Protein AF-A0A6C0I7B0-F1 (afdb_monomer_lite)

Foldseek 3Di:
DVVVVVVVVVVVVVVVVVVVVVVVVVVVPPPQDFLDDPVLLVLQLVLLCLLVVLLVLLVVLVNNVLSCQSVQLSVLSNVCSVGPGPPDPSVVSNVVSNVVNCVVLLQQLAPWPLSVLLVVLQVQLVVLQVVLVVCSVVVVRNSSSVSNSSNSVSNSVSSSSSSVTDTDDSCPRPVNVVVVVVVVVVVD

Secondary structure (DSSP, 8-state):
-HHHHHHHHHHHHHHHHHHHHHHHHHHHT----BSS-HHHHHHHHHHHTHHHHHHHHHHHTT-HHHHHHHHHHHHHHHHHHTS-BTT-HHHHHHHHHHHHHHHHHHHHTTT-TTHHHHHHHHHHHHHHHHHHHHHHHTT-HHHHHHHHHHHHHHHHHHHHHHHHS----TTTSHHHHHHHHHHHTTT-

Sequence (188 aa):
MEQCFLEQELAELEKIKENKFINEESEEQKEEVCIYEPCQYNYLWYTSWLFLTSTFYSIYQAKYAFAIWPGGIFITSLNYWKKPRYNTWERTLDVGYVYSSIAYNFFRGVGCQNSYKFYLYFWIAFVCYLLSNYNHRQKRLYISALLHSMVHLFGNISTIYLYSGEIHDAWDNPITQRFFLICENLVD

pLDDT: mean 92.41, std 10.23, range [44.34, 98.69]

Organism: NCBI:txid1070528

Structure (mmCIF, N/CA/C/O backbone):
data_AF-A0A6C0I7B0-F1
#
_entry.id   AF-A0A6C0I7B0-F1
#
loop_
_atom_site.group_PDB
_atom_site.id
_atom_site.type_symbol
_atom_site.label_atom_id
_atom_site.label_alt_id
_atom_site.label_comp_id
_atom_site.label_asym_id
_atom_site.label_entity_id
_atom_site.label_seq_id
_atom_site.pdbx_PDB_ins_code
_atom_site.Cartn_x
_atom_site.Cartn_y
_atom_site.Cartn_z
_atom_site.occupancy
_atom_site.B_iso_or_equiv
_atom_site.auth_seq_id
_atom_site.auth_comp_id
_atom_site.auth_asym_id
_atom_site.auth_atom_id
_atom_site.pdbx_PDB_model_num
ATOM 1 N N . MET A 1 1 ? -64.186 25.495 32.141 1.00 74.25 1 MET A N 1
ATOM 2 C CA . MET A 1 1 ? -64.056 24.570 30.993 1.00 74.25 1 MET A CA 1
ATOM 3 C C . MET A 1 1 ? -62.852 24.960 30.143 1.00 74.25 1 MET A C 1
ATOM 5 O O . MET A 1 1 ? -61.990 24.126 29.941 1.00 74.25 1 MET A O 1
ATOM 9 N N . GLU A 1 2 ? -62.729 26.235 29.773 1.00 79.94 2 GLU A N 1
ATOM 10 C CA . GLU A 1 2 ? -61.612 26.791 28.985 1.00 79.94 2 GLU A CA 1
ATOM 11 C C . GLU A 1 2 ? -60.222 26.640 29.643 1.00 79.94 2 GLU A C 1
ATOM 13 O O . GLU A 1 2 ? -59.263 26.257 28.984 1.00 79.94 2 GLU A O 1
ATOM 18 N N . GLN A 1 3 ? -60.122 26.815 30.966 1.00 79.62 3 GLN A N 1
ATOM 19 C CA . GLN A 1 3 ? -58.855 26.657 31.701 1.00 79.62 3 GLN A CA 1
ATOM 20 C C . GLN A 1 3 ? -58.317 25.212 31.695 1.00 79.62 3 GLN A C 1
ATOM 22 O O . GLN A 1 3 ? -57.116 25.002 31.598 1.00 79.62 3 GLN A O 1
ATOM 27 N N . CYS A 1 4 ? -59.206 24.214 31.724 1.00 81.62 4 CYS A N 1
ATOM 28 C CA . CYS A 1 4 ? -58.826 22.798 31.674 1.00 81.62 4 CYS A CA 1
ATOM 29 C C . CYS A 1 4 ? -58.325 22.390 30.278 1.00 81.62 4 CYS A C 1
ATOM 31 O O . CYS A 1 4 ? -57.443 21.546 30.162 1.00 81.62 4 CYS A O 1
ATOM 33 N N . PHE A 1 5 ? -58.853 23.025 29.226 1.00 87.25 5 PHE A N 1
ATOM 34 C CA . PHE A 1 5 ? -58.417 22.802 27.849 1.00 87.25 5 PHE A CA 1
ATOM 35 C C . PHE A 1 5 ? -56.999 23.349 27.609 1.00 87.25 5 PHE A C 1
ATOM 37 O O . PHE A 1 5 ? -56.152 22.647 27.066 1.00 87.25 5 PHE A O 1
ATOM 44 N N . LEU A 1 6 ? -56.711 24.556 28.107 1.00 86.69 6 LEU A N 1
ATOM 45 C CA . LEU A 1 6 ? -55.378 25.170 28.033 1.00 86.69 6 LEU A CA 1
ATOM 46 C C . LEU A 1 6 ? -54.303 24.365 28.778 1.00 86.69 6 LEU A C 1
ATOM 48 O O . LEU A 1 6 ? -53.184 24.230 28.289 1.00 86.69 6 LEU A O 1
ATOM 52 N N . GLU A 1 7 ? -54.635 23.808 29.945 1.00 89.06 7 GLU A N 1
ATOM 53 C CA . GLU A 1 7 ? -53.708 22.956 30.702 1.00 89.06 7 GLU A CA 1
ATOM 54 C C . GLU A 1 7 ? -53.391 21.645 29.967 1.00 89.06 7 GLU A C 1
ATOM 56 O O . GLU A 1 7 ? -52.248 21.188 29.990 1.00 89.06 7 GLU A O 1
ATOM 61 N N . GLN A 1 8 ? -54.370 21.061 29.267 1.00 88.69 8 GLN A N 1
ATOM 62 C CA . GLN A 1 8 ? -54.152 19.862 28.452 1.00 88.69 8 GLN A CA 1
ATOM 63 C C . GLN A 1 8 ? -53.264 20.144 27.236 1.00 88.69 8 GLN A C 1
ATOM 65 O O . GLN A 1 8 ? -52.349 19.369 26.961 1.00 88.69 8 GLN A O 1
ATOM 70 N N . GLU A 1 9 ? -53.488 21.264 26.550 1.00 91.31 9 GLU A N 1
ATOM 71 C CA . GLU A 1 9 ? -52.709 21.650 25.369 1.00 91.31 9 GLU A CA 1
ATOM 72 C C . GLU A 1 9 ? -51.248 21.977 25.730 1.00 91.31 9 GLU A C 1
ATOM 74 O O . GLU A 1 9 ? -50.318 21.560 25.037 1.00 91.31 9 GLU A O 1
ATOM 79 N N . LEU A 1 10 ? -51.019 22.645 26.868 1.00 92.38 10 LEU A N 1
ATOM 80 C CA . LEU A 1 10 ? -49.671 22.900 27.387 1.00 92.38 10 LEU A CA 1
ATOM 81 C C . LEU A 1 10 ? -48.934 21.605 27.749 1.00 92.38 10 LEU A C 1
ATOM 83 O O . LEU A 1 10 ? -47.775 21.440 27.364 1.00 92.38 10 LEU A O 1
ATOM 87 N N . ALA A 1 11 ? -49.608 20.669 28.422 1.00 91.00 11 ALA A N 1
ATOM 88 C CA . ALA A 1 11 ? -49.018 19.381 28.780 1.00 91.00 11 ALA A CA 1
ATOM 89 C C . ALA A 1 11 ? -48.663 18.537 27.541 1.00 91.00 11 ALA A C 1
ATOM 91 O O . ALA A 1 11 ? -47.642 17.847 27.523 1.00 91.00 11 ALA A O 1
ATOM 92 N N . GLU A 1 12 ? -49.475 18.597 26.483 1.00 92.75 12 GLU A N 1
ATOM 93 C CA . GLU A 1 12 ? -49.194 17.904 25.225 1.00 92.75 12 GLU A CA 1
ATOM 94 C C . GLU A 1 12 ? -47.991 18.521 24.492 1.00 92.75 12 GLU A C 1
ATOM 96 O O . GLU A 1 12 ? -47.109 17.797 24.022 1.00 92.75 12 GLU A O 1
ATOM 101 N N . LEU A 1 13 ? -47.885 19.854 24.474 1.00 91.12 13 LEU A N 1
ATOM 102 C CA . LEU A 1 13 ? -46.750 20.568 23.884 1.00 91.12 13 LEU A CA 1
ATOM 103 C C . LEU A 1 13 ? -45.429 20.310 24.620 1.00 91.12 13 LEU A C 1
ATOM 105 O O . LEU A 1 13 ? -44.389 20.168 23.970 1.00 91.12 13 LEU A O 1
ATOM 109 N N . GLU A 1 14 ? -45.447 20.235 25.951 1.00 92.06 14 GLU A N 1
ATOM 110 C CA . GLU A 1 14 ? -44.267 19.867 26.743 1.00 92.06 14 GLU A CA 1
ATOM 111 C C . GLU A 1 14 ? -43.805 18.446 26.413 1.00 92.06 14 GLU A C 1
ATOM 113 O O . GLU A 1 14 ? -42.627 18.229 26.130 1.00 92.06 14 GLU A O 1
ATOM 118 N N . LYS A 1 15 ? -44.746 17.504 26.308 1.00 89.25 15 LYS A N 1
ATOM 119 C CA . LYS A 1 15 ? -44.459 16.108 25.965 1.00 89.25 15 LYS A CA 1
ATOM 120 C C . LYS A 1 15 ? -43.893 15.947 24.550 1.00 89.25 15 LYS A C 1
ATOM 122 O O . LYS A 1 15 ? -43.023 15.109 24.315 1.00 89.25 15 LYS A O 1
ATOM 127 N N . ILE A 1 16 ? -44.362 16.755 23.595 1.00 89.75 16 ILE A N 1
ATOM 128 C CA . ILE A 1 16 ? -43.822 16.789 22.226 1.00 89.75 16 ILE A CA 1
ATOM 129 C C . ILE A 1 16 ? -42.392 17.341 22.220 1.00 89.75 16 ILE A C 1
ATOM 131 O O . ILE A 1 16 ? -41.529 16.782 21.541 1.00 89.75 16 ILE A O 1
ATOM 135 N N . LYS A 1 17 ? -42.121 18.412 22.977 1.00 87.75 17 LYS A N 1
ATOM 136 C CA . LYS A 1 17 ? -40.770 18.983 23.095 1.00 87.75 17 LYS A CA 1
ATOM 137 C C . LYS A 1 17 ? -39.793 18.001 23.733 1.00 87.75 17 LYS A C 1
ATOM 139 O O . LYS A 1 17 ? -38.694 17.837 23.214 1.00 87.75 17 LYS A O 1
ATOM 144 N N . GLU A 1 18 ? -40.207 17.328 24.802 1.00 83.44 18 GLU A N 1
ATOM 145 C CA . GLU A 1 18 ? -39.386 16.346 25.512 1.00 83.44 18 GLU A CA 1
ATOM 146 C C . GLU A 1 18 ? -39.052 15.141 24.617 1.00 83.44 18 GLU A C 1
ATOM 148 O O . GLU A 1 18 ? -37.886 14.789 24.465 1.00 83.44 18 GLU A O 1
ATOM 153 N N . ASN A 1 19 ? -40.039 14.585 23.904 1.00 80.19 19 ASN A N 1
ATOM 154 C CA . ASN A 1 19 ? -39.800 13.501 22.943 1.00 80.19 19 ASN A CA 1
ATOM 155 C C . ASN A 1 19 ? -38.892 13.916 21.779 1.00 80.19 19 ASN A C 1
ATOM 157 O O . ASN A 1 19 ? -38.088 13.115 21.303 1.00 80.19 19 ASN A O 1
ATOM 161 N N . LYS A 1 20 ? -39.022 15.155 21.293 1.00 79.75 20 LYS A N 1
ATOM 162 C CA . LYS A 1 20 ? -38.160 15.667 20.226 1.00 79.75 20 LYS A CA 1
ATOM 163 C C . LYS A 1 20 ? -36.714 15.813 20.705 1.00 79.75 20 LYS A C 1
ATOM 165 O O . LYS A 1 20 ? -35.814 15.395 19.988 1.00 79.75 20 LYS A O 1
ATOM 170 N N . PHE A 1 21 ? -36.512 16.321 21.920 1.00 75.62 21 PHE A N 1
ATOM 171 C CA . PHE A 1 21 ? -35.192 16.442 22.538 1.00 75.62 21 PHE A CA 1
ATOM 172 C C . PHE A 1 21 ? -34.534 15.072 22.766 1.00 75.62 21 PHE A C 1
ATOM 174 O O . PHE A 1 21 ? -33.381 14.885 22.397 1.00 75.62 21 PHE A O 1
ATOM 181 N N . ILE A 1 22 ? -35.284 14.083 23.267 1.00 72.69 22 ILE A N 1
ATOM 182 C CA . ILE A 1 22 ? -34.794 12.703 23.445 1.00 72.69 22 ILE A CA 1
ATOM 183 C C . ILE A 1 22 ? -34.399 12.075 22.101 1.00 72.69 22 ILE A C 1
ATOM 185 O O . ILE A 1 22 ? -33.374 11.402 22.006 1.00 72.69 22 ILE A O 1
ATOM 189 N N . ASN A 1 23 ? -35.192 12.294 21.048 1.00 68.06 23 ASN A N 1
ATOM 190 C CA . ASN A 1 23 ? -34.865 11.782 19.719 1.00 68.06 23 ASN A CA 1
ATOM 191 C C . ASN A 1 23 ? -33.611 12.459 19.142 1.00 68.06 23 ASN A C 1
ATOM 193 O O . ASN A 1 23 ? -32.761 11.756 18.600 1.00 68.06 23 ASN A O 1
ATOM 197 N N . GLU A 1 24 ? -33.460 13.775 19.309 1.00 65.31 24 GLU A N 1
ATOM 198 C CA . GLU A 1 24 ? -32.268 14.521 18.878 1.00 65.31 24 GLU A CA 1
ATOM 199 C C . GLU A 1 24 ? -31.009 14.081 19.651 1.00 65.31 24 GLU A C 1
ATOM 201 O O . GLU A 1 24 ? -30.000 13.772 19.019 1.00 65.31 24 GLU A O 1
ATOM 206 N N . GLU A 1 25 ? -31.075 13.911 20.979 1.00 58.50 25 GLU A N 1
ATOM 207 C CA . GLU A 1 25 ? -29.965 13.345 21.766 1.00 58.50 25 GLU A CA 1
ATOM 208 C C . GLU A 1 25 ? -29.638 11.904 21.350 1.00 58.50 25 GLU A C 1
ATOM 210 O O . GLU A 1 25 ? -28.468 11.532 21.295 1.00 58.50 25 GLU A O 1
ATOM 215 N N . SER A 1 26 ? -30.640 11.086 21.008 1.00 55.50 26 SER A N 1
ATOM 216 C CA . SER A 1 26 ? -30.421 9.703 20.560 1.00 55.50 26 SER A CA 1
ATOM 217 C C . SER A 1 26 ? -29.807 9.603 19.156 1.00 55.50 26 SER A C 1
ATOM 219 O O . SER A 1 26 ? -29.089 8.646 18.856 1.00 55.50 26 SER A O 1
ATOM 221 N N . GLU A 1 27 ? -30.060 10.591 18.291 1.00 55.69 27 GLU A N 1
ATOM 222 C CA . GLU A 1 27 ? -29.421 10.698 16.978 1.00 55.69 27 GLU A CA 1
ATOM 223 C C . GLU A 1 27 ? -28.000 11.264 17.087 1.00 55.69 27 GLU A C 1
ATOM 225 O O . GLU A 1 27 ? -27.108 10.797 16.375 1.00 55.69 27 GLU A O 1
ATOM 230 N N . GLU A 1 28 ? -27.762 12.196 18.013 1.00 50.06 28 GLU A N 1
ATOM 231 C CA . GLU A 1 28 ? -26.442 12.771 18.294 1.00 50.06 28 GLU A CA 1
ATOM 232 C C . GLU A 1 28 ? -25.535 11.796 19.080 1.00 50.06 28 GLU A C 1
ATOM 234 O O . GLU A 1 28 ? -24.320 11.766 18.877 1.00 50.06 28 GLU A O 1
ATOM 239 N N . GLN A 1 29 ? -26.122 10.900 19.885 1.00 44.34 29 GLN A N 1
ATOM 240 C CA . GLN A 1 29 ? -25.464 9.768 20.554 1.00 44.34 29 GLN A CA 1
ATOM 241 C C . GLN A 1 29 ? -25.520 8.454 19.761 1.00 44.34 29 GLN A C 1
ATOM 243 O O . GLN A 1 29 ? -25.357 7.372 20.337 1.00 44.34 29 GLN A O 1
ATOM 248 N N . LYS A 1 30 ? -25.652 8.492 18.427 1.00 49.44 30 LYS A N 1
ATOM 249 C CA . LYS A 1 30 ? -25.147 7.380 17.606 1.00 49.44 30 LYS A CA 1
ATOM 250 C C . LYS A 1 30 ? -23.632 7.366 17.738 1.00 49.44 30 LYS A C 1
ATOM 252 O O . LYS A 1 30 ? -22.907 7.915 16.912 1.00 49.44 30 LYS A O 1
ATOM 257 N N . GLU A 1 31 ? -23.187 6.759 18.833 1.00 53.41 31 GLU A N 1
ATOM 258 C CA . GLU A 1 31 ? -21.805 6.508 19.182 1.00 53.41 31 GLU A CA 1
ATOM 259 C C . GLU A 1 31 ? -21.102 6.052 17.911 1.00 53.41 31 GLU A C 1
ATOM 261 O O . GLU A 1 31 ? -21.467 5.050 17.292 1.00 53.41 31 GLU A O 1
ATOM 266 N N . GLU A 1 32 ? -20.198 6.891 17.424 1.00 61.06 32 GLU A N 1
ATOM 267 C CA . GLU A 1 32 ? -19.606 6.719 16.115 1.00 61.06 32 GLU A CA 1
ATOM 268 C C . GLU A 1 32 ? -18.675 5.502 16.175 1.00 61.06 32 GLU A C 1
ATOM 270 O O . GLU A 1 32 ? -17.505 5.620 16.537 1.00 61.06 32 GLU A O 1
ATOM 275 N N . VAL A 1 33 ? -19.236 4.313 15.921 1.00 75.69 33 VAL A N 1
ATOM 276 C CA . VAL A 1 33 ? -18.612 3.028 16.252 1.00 75.69 33 VAL A CA 1
ATOM 277 C C . VAL A 1 33 ? -17.310 2.867 15.472 1.00 75.69 33 VAL A C 1
ATOM 279 O O . VAL A 1 33 ? -17.302 2.604 14.264 1.00 75.69 33 VAL A O 1
ATOM 282 N N . CYS A 1 34 ? -16.191 3.014 16.179 1.00 81.00 34 CYS A N 1
ATOM 283 C CA . CYS A 1 34 ? -14.872 2.713 15.647 1.00 81.00 34 CYS A CA 1
ATOM 284 C C . CYS A 1 34 ? -14.751 1.213 15.342 1.00 81.00 34 CYS A C 1
ATOM 286 O O . CYS A 1 34 ? -15.259 0.356 16.062 1.00 81.00 34 CYS A O 1
ATOM 288 N N . ILE A 1 35 ? -14.037 0.886 14.266 1.00 86.81 35 ILE A N 1
ATOM 289 C CA . ILE A 1 35 ? -13.833 -0.499 13.804 1.00 86.81 35 ILE A CA 1
ATOM 290 C C . ILE A 1 35 ? -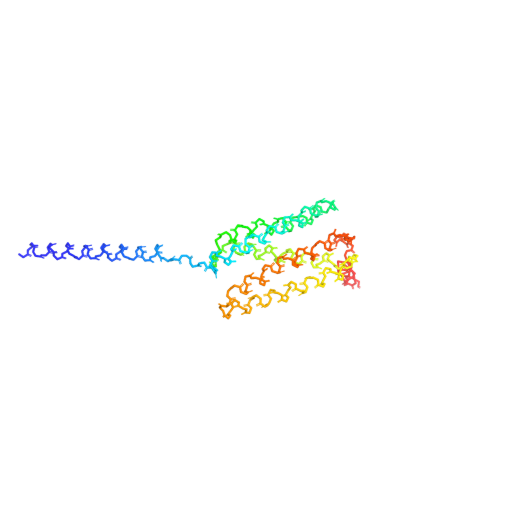12.971 -1.300 14.791 1.00 86.81 35 ILE A C 1
ATOM 292 O O . ILE A 1 35 ? -13.103 -2.519 14.903 1.00 86.81 35 ILE A O 1
ATOM 296 N N . TYR A 1 36 ? -12.078 -0.599 15.480 1.00 88.19 36 TYR A N 1
ATOM 297 C CA . TYR A 1 36 ? -11.093 -1.126 16.410 1.00 88.19 36 TYR A CA 1
ATOM 298 C C . TYR A 1 36 ? -11.104 -0.291 17.688 1.00 88.19 36 TYR A C 1
ATOM 300 O O . TYR A 1 36 ? -11.429 0.898 17.659 1.00 88.19 36 TYR A O 1
ATOM 308 N N . GLU A 1 37 ? -10.683 -0.896 18.793 1.00 89.56 37 GLU A N 1
ATOM 309 C CA . GLU A 1 37 ? -10.399 -0.164 20.026 1.00 89.56 37 GLU A CA 1
ATOM 310 C C . GLU A 1 37 ? -9.131 0.700 19.874 1.00 89.56 37 GLU A C 1
ATOM 312 O O . GLU A 1 37 ? -8.258 0.365 19.062 1.00 89.56 37 GLU A O 1
ATOM 317 N N . PRO A 1 38 ? -8.967 1.769 20.679 1.00 90.00 38 PRO A N 1
ATOM 318 C CA . PRO A 1 38 ? -7.808 2.664 20.610 1.00 90.00 38 PRO A CA 1
ATOM 319 C C . PRO A 1 38 ? -6.452 1.973 20.581 1.00 90.00 38 PRO A C 1
ATOM 321 O O . PRO A 1 38 ? -5.615 2.255 19.728 1.00 90.00 38 PRO A O 1
ATOM 324 N N . CYS A 1 39 ? -6.245 0.999 21.460 1.00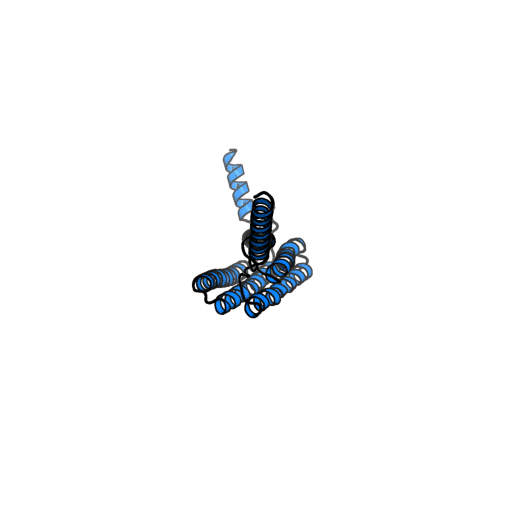 90.69 39 CYS A N 1
ATOM 325 C CA . CYS A 1 39 ? -5.011 0.224 21.507 1.00 90.69 39 CYS A CA 1
ATOM 326 C C . CYS A 1 39 ? -4.725 -0.531 20.193 1.00 90.69 39 CYS A C 1
ATOM 328 O O . CYS A 1 39 ? -3.569 -0.648 19.802 1.00 90.69 39 CYS A O 1
ATOM 330 N N . GLN A 1 40 ? -5.758 -1.010 19.496 1.00 92.00 40 GLN A N 1
ATOM 331 C CA . GLN A 1 40 ? -5.646 -1.832 18.292 1.00 92.00 40 GLN A CA 1
ATOM 332 C C . GLN A 1 40 ? -5.358 -0.976 17.059 1.00 92.00 40 GLN A C 1
ATOM 334 O O . GLN A 1 40 ? -4.423 -1.277 16.316 1.00 92.00 40 GLN A O 1
ATOM 339 N N . TYR A 1 41 ? -6.113 0.109 16.841 1.00 93.56 41 TYR A N 1
ATOM 340 C CA . TYR A 1 41 ? -5.851 0.971 15.686 1.00 93.56 41 TYR A CA 1
ATOM 341 C C . TYR A 1 41 ? -4.594 1.823 15.845 1.00 93.56 41 TYR A C 1
ATOM 343 O O . TYR A 1 41 ? -4.000 2.193 14.836 1.00 93.56 41 TYR A O 1
ATOM 351 N N . ASN A 1 42 ? -4.119 2.064 17.073 1.00 93.94 42 ASN A N 1
ATOM 352 C CA . ASN A 1 42 ? -2.823 2.704 17.288 1.00 93.94 42 ASN A CA 1
ATOM 353 C C . ASN A 1 42 ? -1.678 1.893 16.657 1.00 93.94 42 ASN A C 1
ATOM 355 O O . ASN A 1 42 ? -0.787 2.490 16.058 1.00 93.94 42 ASN A O 1
ATOM 359 N N . TYR A 1 43 ? -1.711 0.551 16.689 1.00 94.31 43 TYR A N 1
ATOM 360 C CA . TYR A 1 43 ? -0.721 -0.266 15.965 1.00 94.31 43 TYR A CA 1
ATOM 361 C C . TYR A 1 43 ? -0.742 0.012 14.459 1.00 94.31 43 TYR A C 1
ATOM 363 O O . TYR A 1 43 ? 0.310 0.163 13.836 1.00 94.31 43 TYR A O 1
ATOM 371 N N . LEU A 1 44 ? -1.931 0.119 13.870 1.00 96.06 44 LEU A N 1
ATOM 372 C CA . LEU A 1 44 ? -2.110 0.388 12.441 1.00 96.06 44 LEU A CA 1
ATOM 373 C C . LEU A 1 44 ? -1.625 1.791 12.084 1.00 96.06 44 LEU A C 1
ATOM 375 O O . LEU A 1 44 ? -0.886 1.970 11.116 1.00 96.06 44 LEU A O 1
ATOM 379 N N . TRP A 1 45 ? -1.950 2.767 12.927 1.00 97.50 45 TRP A N 1
ATOM 380 C CA . TRP A 1 45 ? -1.484 4.137 12.786 1.00 97.50 45 TRP A CA 1
ATOM 381 C C . TRP A 1 45 ? 0.048 4.230 12.862 1.00 97.50 45 TRP A C 1
ATOM 383 O O . TRP A 1 45 ? 0.674 4.768 11.952 1.00 97.50 45 TRP A O 1
ATOM 393 N N . TYR A 1 46 ? 0.686 3.627 13.874 1.00 97.50 46 TYR A N 1
ATOM 394 C CA . TYR A 1 46 ? 2.149 3.629 13.997 1.00 97.50 46 TYR A CA 1
ATOM 395 C C . TYR A 1 46 ? 2.830 2.879 12.853 1.00 97.50 46 TYR A C 1
ATOM 397 O O . TYR A 1 46 ? 3.798 3.370 12.279 1.00 97.50 46 TYR A O 1
ATOM 405 N N . THR A 1 47 ? 2.314 1.714 12.465 1.00 97.69 47 THR A N 1
ATOM 406 C CA . THR A 1 47 ? 2.897 0.949 11.352 1.00 97.69 47 THR A CA 1
ATOM 407 C C . THR A 1 47 ? 2.668 1.597 9.989 1.00 97.69 47 THR A C 1
ATOM 409 O O . THR A 1 47 ? 3.410 1.296 9.058 1.00 97.69 47 THR A O 1
ATOM 412 N N . SER A 1 48 ? 1.724 2.535 9.858 1.00 97.81 48 SER A N 1
ATOM 413 C CA . SER A 1 48 ? 1.571 3.341 8.637 1.00 97.81 48 SER A CA 1
ATOM 414 C C . SER A 1 48 ? 2.804 4.213 8.360 1.00 97.81 48 SER A C 1
ATOM 416 O O . SER A 1 48 ? 3.117 4.484 7.205 1.00 97.81 48 SER A O 1
ATOM 418 N N . TRP A 1 49 ? 3.591 4.572 9.381 1.00 98.25 49 TRP A N 1
ATOM 419 C CA . TRP A 1 49 ? 4.851 5.302 9.193 1.00 98.25 49 TRP A CA 1
ATOM 420 C C . TRP A 1 49 ? 5.909 4.521 8.407 1.00 98.25 49 TRP A C 1
ATOM 422 O O . TRP A 1 49 ? 6.808 5.130 7.829 1.00 98.25 49 TRP A O 1
ATOM 432 N N . LEU A 1 50 ? 5.791 3.191 8.305 1.00 98.12 50 LEU A N 1
ATOM 433 C CA . LEU A 1 50 ? 6.686 2.390 7.467 1.00 98.12 50 LEU A CA 1
ATOM 434 C C . LEU A 1 50 ? 6.618 2.816 5.994 1.00 98.12 50 LEU A C 1
ATOM 436 O O . LEU A 1 50 ? 7.642 2.799 5.318 1.00 98.12 50 LEU A O 1
ATOM 440 N N . PHE A 1 51 ? 5.470 3.291 5.506 1.00 98.19 51 PHE A N 1
ATOM 441 C CA . PHE A 1 51 ? 5.338 3.769 4.127 1.00 98.19 51 PHE A CA 1
ATOM 442 C C . PHE A 1 51 ? 6.201 5.000 3.830 1.00 98.19 51 PHE A C 1
ATOM 444 O O . PHE A 1 51 ? 6.700 5.161 2.713 1.00 98.19 51 PHE A O 1
ATOM 451 N N . LEU A 1 52 ? 6.488 5.824 4.839 1.00 98.06 52 LEU A N 1
ATOM 452 C CA . LEU A 1 52 ? 7.420 6.937 4.688 1.00 98.06 52 LEU A CA 1
ATOM 453 C C . LEU A 1 52 ? 8.840 6.440 4.361 1.00 98.06 52 LEU A C 1
ATOM 455 O O . LEU A 1 52 ? 9.534 7.048 3.547 1.00 98.06 52 LEU A O 1
ATOM 459 N N . THR A 1 53 ? 9.253 5.294 4.913 1.00 97.94 53 THR A N 1
ATOM 460 C CA . THR A 1 53 ? 10.571 4.704 4.619 1.00 97.94 53 THR A CA 1
ATOM 461 C C . THR A 1 53 ? 10.697 4.281 3.157 1.00 97.94 53 THR A C 1
ATOM 463 O O . THR A 1 53 ? 11.667 4.654 2.501 1.00 97.94 53 THR A O 1
ATOM 466 N N . SER A 1 54 ? 9.690 3.601 2.600 1.00 97.75 54 SER A N 1
ATOM 467 C CA . SER A 1 54 ? 9.673 3.228 1.177 1.00 97.75 54 SER A CA 1
ATOM 468 C C . SER A 1 54 ? 9.595 4.447 0.259 1.00 97.75 54 SER A C 1
ATOM 470 O O . SER A 1 54 ? 10.176 4.445 -0.827 1.00 97.75 54 SER A O 1
ATOM 472 N N . THR A 1 55 ? 8.922 5.510 0.711 1.00 98.56 55 THR A N 1
ATOM 473 C CA . THR A 1 55 ? 8.874 6.798 0.007 1.00 98.56 55 THR A CA 1
ATOM 474 C C . THR A 1 55 ? 10.272 7.388 -0.115 1.00 98.56 55 THR A C 1
ATOM 476 O O . THR A 1 55 ? 10.757 7.582 -1.230 1.00 98.56 55 THR A O 1
ATOM 479 N N . PHE A 1 56 ? 10.974 7.586 1.004 1.00 98.56 56 PHE A N 1
ATOM 480 C CA . PHE A 1 56 ? 12.343 8.100 0.974 1.00 98.56 56 PHE A CA 1
ATOM 481 C C . PHE A 1 56 ? 13.303 7.172 0.235 1.00 98.56 56 PHE A C 1
ATOM 483 O O . PHE A 1 56 ? 14.160 7.654 -0.500 1.00 98.56 56 PHE A O 1
ATOM 490 N N . TYR A 1 57 ? 13.125 5.857 0.351 1.00 98.44 57 TYR A N 1
ATOM 491 C CA . TYR A 1 57 ? 13.939 4.894 -0.381 1.00 98.44 57 TYR A CA 1
ATOM 492 C C . TYR A 1 57 ? 13.785 5.035 -1.903 1.00 98.44 57 TYR A C 1
ATOM 494 O O . TYR A 1 57 ? 14.777 5.039 -2.628 1.00 98.44 57 TYR A O 1
ATOM 502 N N . SER A 1 58 ? 12.559 5.211 -2.405 1.00 97.81 58 SER A N 1
ATOM 503 C CA . SER A 1 58 ? 12.331 5.431 -3.840 1.00 97.81 58 SER A CA 1
ATOM 504 C C . SER A 1 58 ? 12.950 6.740 -4.345 1.00 97.81 58 SER A C 1
ATOM 506 O O . SER A 1 58 ? 13.513 6.767 -5.438 1.00 97.81 58 SER A O 1
ATOM 508 N N . ILE A 1 59 ? 12.914 7.800 -3.530 1.00 98.25 59 ILE A N 1
ATOM 509 C CA . ILE A 1 59 ? 13.552 9.089 -3.827 1.00 98.25 59 ILE A CA 1
ATOM 510 C C . ILE A 1 59 ? 15.075 8.929 -3.852 1.00 98.25 59 ILE A C 1
ATOM 512 O O . ILE A 1 59 ? 15.718 9.402 -4.783 1.00 98.25 59 ILE A O 1
ATOM 516 N N . TYR A 1 60 ? 15.642 8.218 -2.873 1.00 98.25 60 TYR A N 1
ATOM 517 C CA . TYR A 1 60 ? 17.072 7.913 -2.809 1.00 98.25 60 TYR A CA 1
ATOM 518 C C . TYR A 1 60 ? 17.557 7.160 -4.056 1.00 98.25 60 TYR A C 1
ATOM 520 O O . TYR A 1 60 ? 18.613 7.476 -4.592 1.00 98.25 60 TYR A O 1
ATOM 528 N N . GLN A 1 61 ? 16.747 6.233 -4.574 1.00 97.75 61 GLN A N 1
ATOM 529 C CA . GLN A 1 61 ? 17.020 5.507 -5.820 1.00 97.75 61 GLN A CA 1
ATOM 530 C C . GLN A 1 61 ? 16.694 6.309 -7.097 1.00 97.75 61 GLN A C 1
ATOM 532 O O . GLN A 1 61 ? 16.645 5.729 -8.180 1.00 97.75 61 GLN A O 1
ATOM 537 N N . ALA A 1 62 ? 16.423 7.617 -6.988 1.00 97.12 62 ALA A N 1
ATOM 538 C CA . ALA A 1 62 ? 16.019 8.512 -8.079 1.00 97.12 62 ALA A CA 1
ATOM 539 C C . ALA A 1 62 ? 14.759 8.062 -8.856 1.00 97.12 62 ALA A C 1
ATOM 541 O O . ALA A 1 62 ? 14.533 8.454 -10.000 1.00 97.12 62 ALA A O 1
ATOM 542 N N . LYS A 1 63 ? 13.888 7.266 -8.224 1.00 96.06 63 LYS A N 1
ATOM 543 C CA . LYS A 1 63 ? 12.635 6.737 -8.788 1.00 96.06 63 LYS A CA 1
ATOM 544 C C . LYS A 1 63 ? 11.434 7.564 -8.338 1.00 96.06 63 LYS A C 1
ATOM 546 O O . LYS A 1 63 ? 10.486 7.045 -7.753 1.00 96.06 63 LYS A O 1
ATOM 551 N N . TYR A 1 64 ? 11.456 8.863 -8.626 1.00 96.19 64 TYR A N 1
ATOM 552 C CA . TYR A 1 64 ? 10.478 9.828 -8.103 1.00 96.19 64 TYR A CA 1
ATOM 553 C C . TYR A 1 64 ? 9.018 9.477 -8.426 1.00 96.19 64 TYR A C 1
ATOM 555 O O . TYR A 1 64 ? 8.152 9.597 -7.564 1.00 96.19 64 TYR A O 1
ATOM 563 N N . ALA A 1 65 ? 8.744 8.962 -9.629 1.00 94.38 65 ALA A N 1
ATOM 564 C CA . ALA A 1 65 ? 7.397 8.536 -10.018 1.00 94.38 65 ALA A CA 1
ATOM 565 C C . ALA A 1 65 ? 6.854 7.387 -9.148 1.00 94.38 65 ALA A C 1
ATOM 567 O O . ALA A 1 65 ? 5.645 7.243 -9.003 1.00 94.38 65 ALA A O 1
ATOM 568 N N . PHE A 1 66 ? 7.729 6.577 -8.547 1.00 95.81 66 PHE A N 1
ATOM 569 C CA . PHE A 1 66 ? 7.336 5.499 -7.642 1.00 95.81 66 PHE A CA 1
ATOM 570 C C . PHE A 1 66 ? 7.121 5.975 -6.205 1.00 95.81 66 PHE A C 1
ATOM 572 O O . PHE A 1 66 ? 6.438 5.281 -5.459 1.00 95.81 66 PHE A O 1
ATOM 579 N N . ALA A 1 67 ? 7.641 7.150 -5.831 1.00 97.56 67 ALA A N 1
ATOM 580 C CA . ALA A 1 67 ? 7.480 7.734 -4.499 1.00 97.56 67 ALA A CA 1
ATOM 581 C C . ALA A 1 67 ? 6.035 8.138 -4.199 1.00 97.56 67 ALA A C 1
ATOM 583 O O . ALA A 1 67 ? 5.619 8.107 -3.040 1.00 97.56 67 ALA A O 1
ATOM 584 N N . ILE A 1 68 ? 5.261 8.467 -5.240 1.00 97.81 68 ILE A N 1
ATOM 585 C CA . ILE A 1 68 ? 3.859 8.864 -5.095 1.00 97.81 68 ILE A CA 1
ATOM 586 C C . ILE A 1 68 ? 3.045 7.776 -4.394 1.00 97.81 68 ILE A C 1
ATOM 588 O O . ILE A 1 68 ? 2.232 8.088 -3.538 1.00 97.81 68 ILE A O 1
ATOM 592 N N . TRP A 1 69 ? 3.327 6.501 -4.672 1.00 97.94 69 TRP A N 1
ATOM 593 C CA . TRP A 1 69 ? 2.544 5.381 -4.163 1.00 97.94 69 TRP A CA 1
ATOM 594 C C . TRP A 1 69 ? 2.707 5.137 -2.656 1.00 97.94 69 TRP A C 1
ATOM 596 O O . TRP A 1 69 ? 1.719 5.239 -1.935 1.00 97.94 69 TRP A O 1
ATOM 606 N N . PRO A 1 70 ? 3.904 4.845 -2.115 1.00 98.12 70 PRO A N 1
ATOM 607 C CA . PRO A 1 70 ? 4.061 4.727 -0.672 1.00 98.12 70 PRO A CA 1
ATOM 608 C C . PRO A 1 70 ? 3.784 6.067 0.032 1.00 98.12 70 PRO A C 1
ATOM 610 O O . PRO A 1 70 ? 3.219 6.057 1.120 1.00 98.12 70 PRO A O 1
ATOM 613 N N . GLY A 1 71 ? 4.083 7.213 -0.593 1.00 98.38 71 GLY A N 1
ATOM 614 C CA . GLY A 1 71 ? 3.815 8.527 -0.003 1.00 98.38 71 GLY A CA 1
ATOM 615 C C . GLY A 1 71 ? 2.320 8.816 0.133 1.00 98.38 71 GLY A C 1
ATOM 616 O O . GLY A 1 71 ? 1.868 9.308 1.164 1.00 98.38 71 GLY A O 1
ATOM 617 N N . GLY A 1 72 ? 1.532 8.457 -0.877 1.00 98.38 72 GLY A N 1
ATOM 618 C CA . GLY A 1 72 ? 0.084 8.582 -0.835 1.00 98.38 72 GLY A CA 1
ATOM 619 C C . GLY A 1 72 ? -0.552 7.607 0.150 1.00 98.38 72 GLY A C 1
ATOM 620 O O . GLY A 1 72 ? -1.365 8.056 0.950 1.00 98.38 72 GLY A O 1
ATOM 621 N N . ILE A 1 73 ? -0.115 6.336 0.186 1.00 98.44 73 ILE A N 1
ATOM 622 C CA . ILE A 1 73 ? -0.574 5.374 1.208 1.00 98.44 73 ILE A CA 1
ATOM 623 C C . ILE A 1 73 ? -0.270 5.913 2.608 1.00 98.44 73 ILE A C 1
ATOM 625 O O . ILE A 1 73 ? -1.139 5.902 3.467 1.00 98.44 73 ILE A O 1
ATOM 629 N N . PHE A 1 74 ? 0.936 6.438 2.845 1.00 98.50 74 PHE A N 1
ATOM 630 C CA . PHE A 1 74 ? 1.293 7.042 4.129 1.00 98.50 74 PHE A CA 1
ATOM 631 C C . PHE A 1 74 ? 0.285 8.121 4.553 1.00 98.50 74 PHE A C 1
ATOM 633 O O . PHE A 1 74 ? -0.228 8.082 5.672 1.00 98.50 74 PHE A O 1
ATOM 640 N N . ILE A 1 75 ? -0.039 9.053 3.652 1.00 98.50 75 ILE A N 1
ATOM 641 C CA . ILE A 1 75 ? -0.974 10.149 3.931 1.00 98.50 75 ILE A CA 1
ATOM 642 C C . ILE A 1 75 ? -2.394 9.617 4.163 1.00 98.50 75 ILE A C 1
ATOM 644 O O . ILE A 1 75 ? -3.024 9.973 5.163 1.00 98.50 75 ILE A O 1
ATOM 648 N N . THR A 1 76 ? -2.908 8.764 3.271 1.00 98.25 76 THR A N 1
ATOM 649 C CA . THR A 1 76 ? -4.284 8.254 3.36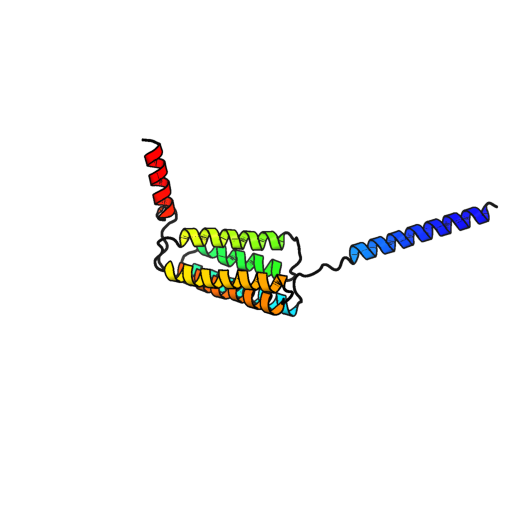8 1.00 98.25 76 THR A CA 1
ATOM 650 C C . THR A 1 76 ? -4.469 7.362 4.590 1.00 98.25 76 THR A C 1
ATOM 652 O O . THR A 1 76 ? -5.457 7.515 5.312 1.00 98.25 76 THR A O 1
ATOM 655 N N . SER A 1 77 ? -3.490 6.507 4.888 1.00 97.06 77 SER A N 1
ATOM 656 C CA . SER A 1 77 ? -3.541 5.577 6.014 1.00 97.06 77 SER A CA 1
ATOM 657 C C . SER A 1 77 ? -3.420 6.311 7.346 1.00 97.06 77 SER A C 1
ATOM 659 O O . SER A 1 77 ? -4.181 6.013 8.265 1.00 97.06 77 SER A O 1
ATOM 661 N N . LEU A 1 78 ? -2.545 7.319 7.474 1.00 97.44 78 LEU A N 1
ATOM 662 C CA . LEU A 1 78 ? -2.496 8.138 8.693 1.00 97.44 78 LEU A CA 1
ATOM 663 C C . LEU A 1 78 ? -3.805 8.888 8.942 1.00 97.44 78 LEU A C 1
ATOM 665 O O . LEU A 1 78 ? -4.240 8.990 10.092 1.00 97.44 78 LEU A O 1
ATOM 669 N N . ASN A 1 79 ? -4.420 9.411 7.878 1.00 97.19 79 ASN A N 1
ATOM 670 C CA . ASN A 1 79 ? -5.689 10.120 7.981 1.00 97.19 79 ASN A CA 1
ATOM 671 C C . ASN A 1 79 ? -6.810 9.184 8.457 1.00 97.19 79 ASN A C 1
ATOM 673 O O . ASN A 1 79 ? -7.539 9.512 9.391 1.00 97.19 79 ASN A O 1
ATOM 677 N N . TYR A 1 80 ? -6.909 7.991 7.868 1.00 96.31 80 TYR A N 1
ATOM 678 C CA . TYR A 1 80 ? -7.946 7.022 8.210 1.00 96.31 80 TYR A CA 1
ATOM 679 C C . TYR A 1 80 ? -7.732 6.362 9.586 1.00 96.31 80 TYR A C 1
ATOM 681 O O . TYR A 1 80 ? -8.646 6.339 10.415 1.00 96.31 80 TYR A O 1
ATOM 689 N N . TRP A 1 81 ? -6.525 5.868 9.886 1.00 96.19 81 TRP A N 1
ATOM 690 C CA . TRP A 1 81 ? -6.254 5.117 11.121 1.00 96.19 81 TRP A CA 1
ATOM 691 C C . TRP A 1 81 ? -6.227 5.973 12.391 1.00 96.19 81 TRP A C 1
ATOM 693 O O . TRP A 1 81 ? -6.208 5.419 13.486 1.00 96.19 81 TRP A O 1
ATOM 703 N N . LYS A 1 82 ? -6.270 7.308 12.279 1.00 94.00 82 LYS A N 1
ATOM 704 C CA . LYS A 1 82 ? -6.409 8.207 13.437 1.00 94.00 82 LYS A CA 1
ATOM 705 C C . LYS A 1 82 ? -7.743 7.996 14.169 1.00 94.00 82 LYS A C 1
ATOM 707 O O . LYS A 1 82 ? -7.793 8.105 15.392 1.00 94.00 82 LYS A O 1
ATOM 712 N N . LYS A 1 83 ? -8.818 7.722 13.421 1.00 92.88 83 LYS A N 1
ATOM 713 C CA . LYS A 1 83 ? -10.155 7.404 13.946 1.00 92.88 83 LYS A CA 1
ATOM 714 C C . LYS A 1 83 ? -10.879 6.499 12.935 1.00 92.88 83 LYS A C 1
ATOM 716 O O . LYS A 1 83 ? -11.641 7.001 12.106 1.00 92.88 83 LYS A O 1
ATOM 721 N N . PRO A 1 84 ? -10.625 5.178 12.950 1.00 92.38 84 PRO A N 1
ATOM 722 C CA . PRO A 1 84 ? -11.122 4.282 11.914 1.00 92.38 84 PRO A CA 1
ATOM 723 C C . PRO A 1 84 ? -12.611 4.001 12.102 1.00 92.38 84 PRO A C 1
ATOM 725 O O . PRO A 1 84 ? -13.015 3.259 12.999 1.00 92.38 84 PRO A O 1
ATOM 728 N N . ARG A 1 85 ? -13.426 4.577 11.223 1.00 91.94 85 ARG A N 1
ATOM 729 C CA . ARG A 1 85 ? -14.889 4.482 11.241 1.00 91.94 85 ARG A CA 1
ATOM 730 C C . ARG A 1 85 ? -15.403 3.669 10.057 1.00 91.94 85 ARG A C 1
ATOM 732 O O . ARG A 1 85 ? -14.787 3.639 8.988 1.00 91.94 85 ARG A O 1
ATOM 739 N N . TYR A 1 86 ? -16.546 3.010 10.235 1.00 86.62 86 TYR A N 1
ATOM 740 C CA . TYR A 1 86 ? -17.216 2.322 9.132 1.00 86.62 86 TYR A CA 1
ATOM 741 C C . TYR A 1 86 ? -17.777 3.322 8.112 1.00 86.62 86 TYR A C 1
ATOM 743 O O . TYR A 1 86 ? -18.229 4.403 8.470 1.00 86.62 86 TYR A O 1
ATOM 751 N N . ASN A 1 87 ? -17.788 2.918 6.837 1.00 87.12 87 ASN A N 1
ATOM 752 C CA . ASN A 1 87 ? -18.461 3.617 5.732 1.00 87.12 87 ASN A CA 1
ATOM 753 C C . ASN A 1 87 ? -18.101 5.103 5.553 1.00 87.12 87 ASN A C 1
ATOM 755 O O . ASN A 1 87 ? -18.937 5.885 5.109 1.00 87.12 87 ASN A O 1
ATOM 759 N N . THR A 1 88 ? -16.861 5.492 5.852 1.00 92.44 88 THR A N 1
ATOM 760 C CA . THR A 1 88 ? -16.402 6.865 5.623 1.00 92.44 88 THR A CA 1
ATOM 761 C C . THR A 1 88 ? -15.602 7.008 4.331 1.00 92.44 88 THR A C 1
ATOM 763 O O . THR A 1 88 ? -15.040 6.041 3.807 1.00 92.44 88 THR A O 1
ATOM 766 N N . TRP A 1 89 ? -15.549 8.228 3.797 1.00 95.19 89 TRP A N 1
ATOM 767 C CA . TRP A 1 89 ? -14.818 8.514 2.564 1.00 95.19 89 TRP A CA 1
ATOM 768 C C . TRP A 1 89 ? -13.303 8.333 2.741 1.00 95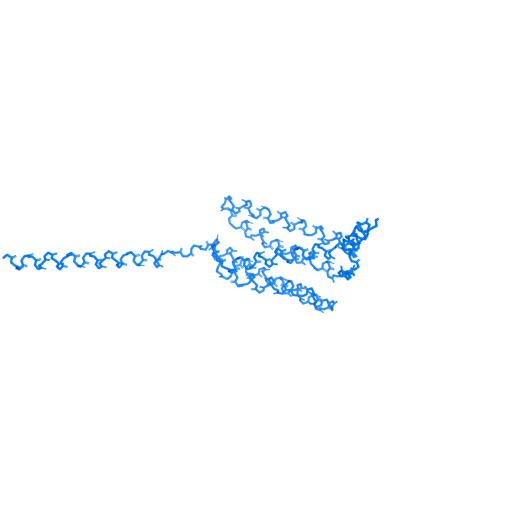.19 89 TRP A C 1
ATOM 770 O O . TRP A 1 89 ? -12.642 7.907 1.798 1.00 95.19 89 TRP A O 1
ATOM 780 N N . GLU A 1 90 ? -12.757 8.570 3.942 1.00 95.38 90 GLU A N 1
ATOM 781 C CA . GLU A 1 90 ? -11.334 8.377 4.252 1.00 95.38 90 GLU A CA 1
ATOM 782 C C . GLU A 1 90 ? -10.933 6.911 4.076 1.00 95.38 90 GLU A C 1
ATOM 784 O O . GLU A 1 90 ? -9.893 6.620 3.490 1.00 95.38 90 GLU A O 1
ATOM 789 N N . ARG A 1 91 ? -11.795 5.983 4.518 1.00 94.75 91 ARG A N 1
ATOM 790 C CA . ARG A 1 91 ? -11.601 4.543 4.321 1.00 94.75 91 ARG A CA 1
ATOM 791 C C . ARG A 1 91 ? -11.596 4.183 2.842 1.00 94.75 91 ARG A C 1
ATOM 793 O O . ARG A 1 91 ? -10.741 3.425 2.393 1.00 94.75 91 ARG A O 1
ATOM 800 N N . THR A 1 92 ? -12.581 4.685 2.099 1.00 96.38 92 THR A N 1
ATOM 801 C CA . THR A 1 92 ? -12.707 4.417 0.662 1.00 96.38 92 THR A CA 1
ATOM 802 C C . THR A 1 92 ? -11.493 4.942 -0.095 1.00 96.38 92 THR A C 1
ATOM 804 O O . THR A 1 92 ? -10.967 4.242 -0.959 1.00 96.38 92 THR A O 1
ATOM 807 N N . LEU A 1 93 ? -11.016 6.137 0.264 1.00 97.56 93 LEU A N 1
ATOM 808 C CA . LEU A 1 93 ? -9.825 6.734 -0.319 1.00 97.56 93 LEU A CA 1
ATOM 809 C C . LEU A 1 93 ? -8.573 5.905 -0.014 1.00 97.56 93 LEU A C 1
ATOM 811 O O . LEU A 1 93 ? -7.842 5.576 -0.941 1.00 97.56 93 LEU A O 1
ATOM 815 N N . ASP A 1 94 ? -8.349 5.529 1.247 1.00 97.75 94 ASP A N 1
ATOM 816 C CA . ASP A 1 94 ? -7.188 4.732 1.657 1.00 97.75 94 ASP A CA 1
ATOM 817 C C . ASP A 1 94 ? -7.140 3.370 0.952 1.00 97.75 94 ASP A C 1
ATOM 819 O O . ASP A 1 94 ? -6.156 3.028 0.296 1.00 97.75 94 ASP A O 1
ATOM 823 N N . VAL A 1 95 ? -8.250 2.629 0.979 1.00 96.69 95 VAL A N 1
ATOM 824 C CA . VAL A 1 95 ? -8.359 1.329 0.301 1.00 96.69 95 VAL A CA 1
ATOM 825 C C . VAL A 1 95 ? -8.192 1.473 -1.215 1.00 96.69 95 VAL A C 1
ATOM 827 O O . VAL A 1 95 ? -7.477 0.684 -1.834 1.00 96.69 95 VAL A O 1
ATOM 830 N N . GLY A 1 96 ? -8.817 2.485 -1.824 1.00 98.00 96 GLY A N 1
ATOM 831 C CA . GLY A 1 96 ? -8.685 2.761 -3.255 1.00 98.00 96 GLY A CA 1
ATOM 832 C C . GLY A 1 96 ? -7.246 3.090 -3.657 1.00 98.00 96 GLY A C 1
ATOM 833 O O . GLY A 1 96 ? -6.762 2.618 -4.691 1.00 98.00 96 GLY A O 1
ATOM 834 N N . TYR A 1 97 ? -6.532 3.835 -2.813 1.00 98.19 97 TYR A N 1
ATOM 835 C CA . TYR A 1 97 ? -5.133 4.178 -3.032 1.00 98.19 97 TYR A CA 1
ATOM 836 C C . TYR A 1 97 ? -4.220 2.951 -2.915 1.00 98.19 97 TYR A C 1
ATOM 838 O O . TYR A 1 97 ? -3.375 2.723 -3.785 1.00 98.19 97 TYR A O 1
ATOM 846 N N . VAL A 1 98 ? -4.437 2.104 -1.901 1.00 98.12 98 VAL A N 1
ATOM 847 C CA . VAL A 1 98 ? -3.721 0.829 -1.739 1.00 98.12 98 VAL A CA 1
ATOM 848 C C . VAL A 1 98 ? -3.935 -0.077 -2.953 1.00 98.12 98 VAL A C 1
ATOM 850 O O . VAL A 1 98 ? -2.958 -0.587 -3.499 1.00 98.12 98 VAL A O 1
ATOM 853 N N . TYR A 1 99 ? -5.169 -0.244 -3.439 1.00 98.00 99 TYR A N 1
ATOM 854 C CA . TYR A 1 99 ? -5.425 -1.066 -4.628 1.00 98.00 99 TYR A CA 1
ATOM 855 C C . TYR A 1 99 ? -4.780 -0.506 -5.895 1.00 98.00 99 TYR A C 1
ATOM 857 O O . TYR A 1 99 ? -4.195 -1.270 -6.663 1.00 98.00 99 TYR A O 1
ATOM 865 N N . SER A 1 100 ? -4.825 0.812 -6.090 1.00 98.25 100 SER A N 1
ATOM 866 C CA . SER A 1 100 ? -4.174 1.469 -7.230 1.00 98.25 100 SER A CA 1
ATOM 867 C C . SER A 1 100 ? -2.655 1.273 -7.192 1.00 98.25 100 SER A C 1
ATOM 869 O O . SER A 1 100 ? -2.047 0.894 -8.193 1.00 98.25 100 SER A O 1
ATOM 871 N N . SER A 1 101 ? -2.053 1.440 -6.011 1.00 98.19 101 SER A N 1
ATOM 872 C CA . SER A 1 101 ? -0.630 1.191 -5.774 1.00 98.19 101 SER A CA 1
ATOM 873 C C . SER A 1 101 ? -0.248 -0.266 -6.035 1.00 98.19 101 SER A C 1
ATOM 875 O O . SER A 1 101 ? 0.747 -0.523 -6.714 1.00 98.19 101 SER A O 1
ATOM 877 N N . ILE A 1 102 ? -1.038 -1.227 -5.544 1.00 98.12 102 ILE A N 1
ATOM 878 C CA . ILE A 1 102 ? -0.806 -2.655 -5.788 1.00 98.12 102 ILE A CA 1
ATOM 879 C C . ILE A 1 102 ? -0.861 -2.943 -7.286 1.00 98.12 102 ILE A C 1
ATOM 881 O O . ILE A 1 102 ? 0.087 -3.517 -7.809 1.00 98.12 102 ILE A O 1
ATOM 885 N N . ALA A 1 103 ? -1.917 -2.519 -7.984 1.00 97.62 103 ALA A N 1
ATOM 886 C CA . ALA A 1 103 ? -2.069 -2.762 -9.417 1.00 97.62 103 ALA A CA 1
ATOM 887 C C . ALA A 1 103 ? -0.890 -2.188 -10.216 1.00 97.62 103 ALA A C 1
ATOM 889 O O . ALA A 1 103 ? -0.291 -2.888 -11.035 1.00 97.62 103 ALA A O 1
ATOM 890 N N . TYR A 1 104 ? -0.502 -0.945 -9.921 1.00 97.44 104 TYR A N 1
ATOM 891 C CA . TYR A 1 104 ? 0.622 -0.293 -10.581 1.00 97.44 104 TYR A CA 1
ATOM 892 C C . TYR A 1 104 ? 1.952 -1.012 -10.316 1.00 97.44 104 TYR A C 1
ATOM 894 O O . TYR A 1 104 ? 2.684 -1.322 -11.255 1.00 97.44 104 TYR A O 1
ATOM 902 N N . ASN A 1 105 ? 2.270 -1.318 -9.055 1.00 97.31 105 ASN A N 1
ATOM 903 C CA . ASN A 1 105 ? 3.517 -2.002 -8.705 1.00 97.31 105 ASN A CA 1
ATOM 904 C C . ASN A 1 105 ? 3.551 -3.444 -9.219 1.00 97.31 105 ASN A C 1
ATOM 906 O O . ASN A 1 105 ? 4.611 -3.923 -9.609 1.00 97.31 105 ASN A O 1
ATOM 910 N N . PHE A 1 106 ? 2.406 -4.127 -9.281 1.00 96.88 106 PHE A N 1
ATOM 911 C CA . PHE A 1 106 ? 2.313 -5.473 -9.839 1.00 96.88 106 PHE A CA 1
ATOM 912 C C . PHE A 1 106 ? 2.600 -5.475 -11.342 1.00 96.88 106 PHE A C 1
ATOM 914 O O . PHE A 1 106 ? 3.374 -6.312 -11.805 1.00 96.88 106 PHE A O 1
ATOM 921 N N . PHE A 1 107 ? 2.042 -4.508 -12.080 1.00 96.88 107 PHE A N 1
ATOM 922 C CA . PHE A 1 107 ? 2.338 -4.281 -13.496 1.00 96.88 107 PHE A CA 1
ATOM 923 C C . PHE A 1 107 ? 3.818 -3.930 -13.713 1.00 96.88 107 PHE A C 1
ATOM 925 O O . PHE A 1 107 ? 4.506 -4.589 -14.494 1.00 96.88 107 PHE A O 1
ATOM 932 N N . ARG A 1 108 ? 4.347 -2.946 -12.971 1.00 96.38 108 ARG A N 1
ATOM 933 C CA . ARG A 1 108 ? 5.757 -2.525 -13.075 1.00 96.38 108 ARG A CA 1
ATOM 934 C C . ARG A 1 108 ? 6.750 -3.577 -12.570 1.00 96.38 108 ARG A C 1
ATOM 936 O O . ARG A 1 108 ? 7.919 -3.515 -12.934 1.00 96.38 108 ARG A O 1
ATOM 943 N N . GLY A 1 109 ? 6.306 -4.538 -11.763 1.00 96.69 109 GLY A N 1
ATOM 944 C CA . GLY A 1 109 ? 7.116 -5.657 -11.285 1.00 96.69 109 GLY A CA 1
ATOM 945 C C . GLY A 1 109 ? 7.410 -6.721 -12.344 1.00 96.69 109 GLY A C 1
ATOM 946 O O . GLY A 1 109 ? 8.321 -7.525 -12.155 1.00 96.69 109 GLY A O 1
ATOM 947 N N . VAL A 1 110 ? 6.690 -6.736 -13.469 1.00 96.38 110 VAL A N 1
ATOM 948 C CA . VAL A 1 110 ? 6.896 -7.751 -14.510 1.00 96.38 110 VAL A CA 1
ATOM 949 C C . VAL A 1 110 ? 8.194 -7.491 -15.266 1.00 96.38 110 VAL A C 1
ATOM 951 O O . VAL A 1 110 ? 8.401 -6.417 -15.825 1.00 96.38 110 VAL A O 1
ATOM 954 N N . GLY A 1 111 ? 9.072 -8.495 -15.286 1.00 91.75 111 GLY A N 1
ATOM 955 C CA . GLY A 1 111 ? 10.369 -8.429 -15.964 1.00 91.75 111 GLY A CA 1
ATOM 956 C C . GLY A 1 111 ? 11.454 -7.664 -15.202 1.00 91.75 111 GLY A C 1
ATOM 957 O O . GLY A 1 111 ? 12.601 -7.692 -15.624 1.00 91.75 111 GLY A O 1
ATOM 958 N N . CYS A 1 112 ? 11.147 -7.030 -14.064 1.00 95.25 112 CYS A N 1
ATOM 959 C CA . CYS A 1 112 ? 12.161 -6.290 -13.314 1.00 95.25 112 CYS A CA 1
ATOM 960 C C . CYS A 1 112 ? 13.195 -7.226 -12.661 1.00 95.25 112 CYS A C 1
ATOM 962 O O . CYS A 1 112 ? 12.907 -8.384 -12.327 1.00 95.25 112 CYS A O 1
ATOM 964 N N . GLN A 1 113 ? 14.398 -6.699 -12.417 1.00 96.69 113 GLN A N 1
ATOM 965 C CA . GLN A 1 113 ? 15.550 -7.469 -11.926 1.00 96.69 113 GLN A CA 1
ATOM 966 C C . GLN A 1 113 ? 15.266 -8.226 -10.614 1.00 96.69 113 GLN A C 1
ATOM 968 O O . GLN A 1 113 ? 15.719 -9.352 -10.423 1.00 96.69 113 GLN A O 1
ATOM 973 N N . ASN A 1 114 ? 14.495 -7.619 -9.706 1.00 97.19 114 ASN A N 1
ATOM 974 C CA . ASN A 1 114 ? 14.147 -8.188 -8.398 1.00 97.19 114 ASN A CA 1
ATOM 975 C C . ASN A 1 114 ? 12.687 -8.675 -8.320 1.00 97.19 114 ASN A C 1
ATOM 977 O O . ASN A 1 114 ? 12.148 -8.829 -7.221 1.00 97.19 114 ASN A O 1
ATOM 981 N N . SER A 1 115 ? 12.057 -8.948 -9.466 1.00 96.62 115 SER A N 1
ATOM 982 C CA . SER A 1 115 ? 10.648 -9.359 -9.575 1.00 96.62 115 SER A CA 1
ATOM 983 C C . SER A 1 115 ? 10.296 -10.532 -8.661 1.00 96.62 115 SER A C 1
ATOM 985 O O . SER A 1 115 ? 9.319 -10.463 -7.919 1.00 96.62 115 SER A O 1
ATOM 987 N N . TYR A 1 116 ? 11.133 -11.574 -8.621 1.00 97.81 116 TYR A N 1
ATOM 988 C CA . TYR A 1 116 ? 10.917 -12.733 -7.751 1.00 97.81 116 TYR A CA 1
ATOM 989 C C . TYR A 1 116 ? 10.788 -12.350 -6.267 1.00 97.81 116 TYR A C 1
ATOM 991 O O . TYR A 1 116 ? 9.854 -12.782 -5.593 1.00 97.81 116 TYR A O 1
ATOM 999 N N . LYS A 1 117 ? 11.695 -11.505 -5.753 1.00 98.38 117 LYS A N 1
ATOM 1000 C CA . LYS A 1 117 ? 11.673 -11.069 -4.346 1.00 98.38 117 LYS A CA 1
ATOM 1001 C C . LYS A 1 117 ? 10.459 -10.188 -4.068 1.00 98.38 117 LYS A C 1
ATOM 1003 O O . LYS A 1 117 ? 9.805 -10.378 -3.048 1.00 98.38 117 LYS A O 1
ATOM 1008 N N . PHE A 1 118 ? 10.138 -9.275 -4.987 1.00 98.25 118 PHE A N 1
ATOM 1009 C CA . PHE A 1 118 ? 8.920 -8.469 -4.917 1.00 98.25 118 PHE A CA 1
ATOM 1010 C C . PHE A 1 118 ? 7.679 -9.364 -4.775 1.00 98.25 118 PHE A C 1
ATOM 1012 O O . PHE A 1 118 ? 6.968 -9.274 -3.777 1.00 98.25 118 PHE A O 1
ATOM 1019 N N . TYR A 1 119 ? 7.460 -10.306 -5.698 1.00 98.44 119 TYR A N 1
ATOM 1020 C CA . TYR A 1 119 ? 6.280 -11.172 -5.641 1.00 98.44 119 TYR A CA 1
ATOM 1021 C C . TYR A 1 119 ? 6.262 -12.071 -4.401 1.00 98.44 119 TYR A C 1
ATOM 1023 O O . TYR A 1 119 ? 5.197 -12.263 -3.822 1.00 98.44 119 TYR A O 1
ATOM 1031 N N . LEU A 1 120 ? 7.411 -12.580 -3.946 1.00 98.50 120 LEU A N 1
ATOM 1032 C CA . LEU A 1 120 ? 7.492 -13.383 -2.724 1.00 98.50 120 LEU A CA 1
ATOM 1033 C C . LEU A 1 120 ? 6.983 -12.611 -1.496 1.00 98.50 120 LEU A C 1
ATOM 1035 O O . LEU A 1 120 ? 6.090 -13.087 -0.796 1.00 98.50 120 LEU A O 1
ATOM 1039 N N . TYR A 1 121 ? 7.518 -11.413 -1.238 1.00 98.62 121 TYR A N 1
ATOM 1040 C CA . TYR A 1 121 ? 7.102 -10.611 -0.082 1.00 98.62 121 TYR A CA 1
ATOM 1041 C C . TYR A 1 121 ? 5.686 -10.054 -0.236 1.00 98.62 121 TYR A C 1
ATOM 1043 O O . TYR A 1 121 ? 4.952 -9.981 0.751 1.00 98.62 121 TYR A O 1
ATOM 1051 N N . PHE A 1 122 ? 5.265 -9.739 -1.463 1.00 98.50 122 PHE A N 1
ATOM 1052 C CA . PHE A 1 122 ? 3.876 -9.403 -1.754 1.00 98.50 122 PHE A CA 1
ATOM 1053 C C . PHE A 1 122 ? 2.925 -10.551 -1.388 1.00 98.50 122 PHE A C 1
ATOM 1055 O O . PHE A 1 122 ? 1.920 -10.319 -0.721 1.00 98.50 122 PHE A O 1
ATOM 1062 N N . TRP A 1 123 ? 3.245 -11.795 -1.759 1.00 98.50 123 TRP A N 1
ATOM 1063 C CA . TRP A 1 123 ? 2.424 -12.959 -1.415 1.00 98.50 123 TRP A CA 1
ATOM 1064 C C . TRP A 1 123 ? 2.342 -13.190 0.093 1.00 98.50 123 TRP A C 1
ATOM 1066 O O . TRP A 1 123 ? 1.261 -13.485 0.602 1.00 98.50 123 TRP A O 1
ATOM 1076 N N . ILE A 1 124 ? 3.443 -12.994 0.824 1.00 98.69 124 ILE A N 1
ATOM 1077 C CA . ILE A 1 124 ? 3.430 -13.044 2.293 1.00 98.69 124 ILE A CA 1
ATOM 1078 C C . ILE A 1 124 ? 2.480 -11.970 2.850 1.00 98.69 124 ILE A C 1
ATOM 1080 O O . ILE A 1 124 ? 1.609 -12.288 3.662 1.00 98.69 124 ILE A O 1
ATOM 1084 N N . ALA A 1 125 ? 2.579 -10.724 2.372 1.00 98.50 125 ALA A N 1
ATOM 1085 C CA . ALA A 1 125 ? 1.676 -9.642 2.771 1.00 98.50 125 ALA A CA 1
ATOM 1086 C C . ALA A 1 125 ? 0.206 -9.967 2.447 1.00 98.50 125 ALA A C 1
ATOM 1088 O O . ALA A 1 125 ? -0.680 -9.732 3.268 1.00 98.50 125 ALA A O 1
ATOM 1089 N N . PHE A 1 126 ? -0.063 -10.561 1.283 1.00 98.38 126 PHE A N 1
ATOM 1090 C CA . PHE A 1 126 ? -1.404 -10.972 0.878 1.00 98.38 126 PHE A CA 1
ATOM 1091 C C . PHE A 1 126 ? -1.982 -12.053 1.802 1.00 98.38 126 PHE A C 1
ATOM 1093 O O . PHE A 1 126 ? -3.124 -11.938 2.248 1.00 98.38 126 PHE A O 1
ATOM 1100 N N . VAL A 1 127 ? -1.190 -13.064 2.172 1.00 98.62 127 VAL A N 1
ATOM 1101 C CA . VAL A 1 127 ? -1.606 -14.077 3.155 1.00 98.62 127 VAL A CA 1
ATOM 1102 C C . VAL A 1 127 ? -1.890 -13.432 4.515 1.00 98.62 127 VAL A C 1
ATOM 1104 O O . VAL A 1 127 ? -2.924 -13.724 5.120 1.00 98.62 127 VAL A O 1
ATOM 1107 N N . CYS A 1 128 ? -1.046 -12.502 4.977 1.00 98.56 128 CYS A N 1
ATOM 1108 C CA . CYS A 1 128 ? -1.307 -11.731 6.196 1.00 98.56 128 CYS A CA 1
ATOM 1109 C C . CYS A 1 128 ? -2.631 -10.958 6.117 1.00 98.56 128 CYS A C 1
ATOM 1111 O O . CYS A 1 128 ? -3.385 -10.947 7.090 1.00 98.56 128 CYS A O 1
ATOM 1113 N N . TYR A 1 129 ? -2.958 -10.369 4.964 1.00 98.31 129 TYR A N 1
ATOM 1114 C CA . TYR A 1 129 ? -4.219 -9.658 4.750 1.00 98.31 129 TYR A CA 1
ATOM 1115 C C . TYR A 1 129 ? -5.434 -10.595 4.832 1.00 98.31 129 TYR A C 1
ATOM 1117 O O . TYR A 1 129 ? -6.412 -10.288 5.519 1.00 98.31 129 TYR A O 1
ATOM 1125 N N . LEU A 1 130 ? -5.368 -11.770 4.197 1.00 98.38 130 LEU A N 1
ATOM 1126 C CA . LEU A 1 130 ? -6.432 -12.776 4.282 1.00 98.38 130 LEU A CA 1
ATOM 1127 C C . LEU A 1 130 ? -6.648 -13.252 5.724 1.00 98.38 130 LEU A C 1
ATOM 1129 O O . LEU A 1 130 ? -7.785 -13.303 6.199 1.00 98.38 130 LEU A O 1
ATOM 1133 N N . LEU A 1 131 ? -5.562 -13.551 6.442 1.00 98.56 131 LEU A N 1
ATOM 1134 C CA . LEU A 1 131 ? -5.622 -13.971 7.842 1.00 98.56 131 LEU A CA 1
ATOM 1135 C C . LEU A 1 131 ? -6.112 -12.845 8.761 1.00 98.56 131 LEU A C 1
ATOM 1137 O O . LEU A 1 131 ? -6.854 -13.118 9.708 1.00 98.56 131 LEU A O 1
ATOM 1141 N N . SER A 1 132 ? -5.735 -11.593 8.489 1.00 98.00 132 SER A N 1
ATOM 1142 C CA . SER A 1 132 ? -6.236 -10.414 9.203 1.00 98.00 132 SER A CA 1
ATOM 1143 C C . SER A 1 132 ? -7.758 -10.333 9.074 1.00 98.00 132 SER A C 1
ATOM 1145 O O . SER A 1 132 ? -8.466 -10.384 10.078 1.00 98.00 132 SER A O 1
ATOM 1147 N N . ASN A 1 133 ? -8.277 -10.368 7.843 1.00 97.25 133 ASN A N 1
ATOM 1148 C CA . ASN A 1 133 ? -9.715 -10.347 7.574 1.00 97.25 133 ASN A CA 1
ATOM 1149 C C . ASN A 1 133 ? -10.465 -11.532 8.198 1.00 97.25 133 ASN A C 1
ATOM 1151 O O . ASN A 1 133 ? -11.568 -11.360 8.721 1.00 97.25 133 ASN A O 1
ATOM 1155 N N . TYR A 1 134 ? -9.883 -12.733 8.163 1.00 98.19 134 TYR A N 1
ATOM 1156 C CA . TYR A 1 134 ? -10.452 -13.900 8.835 1.00 98.19 134 TYR A CA 1
ATOM 1157 C C . TYR A 1 134 ? -10.593 -13.655 10.344 1.00 98.19 134 TYR A C 1
ATOM 1159 O O . TYR A 1 134 ? -11.683 -13.808 10.894 1.00 98.19 134 TYR A O 1
ATOM 1167 N N . ASN A 1 135 ? -9.527 -13.200 11.008 1.00 97.44 135 ASN A N 1
ATOM 1168 C CA . ASN A 1 135 ? -9.553 -12.910 12.443 1.00 97.44 135 ASN A CA 1
ATOM 1169 C C . ASN A 1 135 ? -10.486 -11.741 12.790 1.00 97.44 135 ASN A C 1
ATOM 1171 O O . ASN A 1 135 ? -11.152 -11.792 13.824 1.00 97.44 135 ASN A O 1
ATOM 1175 N N . HIS A 1 136 ? -10.605 -10.740 11.914 1.00 95.25 136 HIS A N 1
ATOM 1176 C CA . HIS A 1 136 ? -11.565 -9.649 12.063 1.00 95.25 136 HIS A CA 1
ATOM 1177 C C . HIS A 1 136 ? -13.007 -10.175 12.131 1.00 95.25 136 HIS A C 1
ATOM 1179 O O . HIS A 1 136 ? -13.763 -9.835 13.042 1.00 95.25 136 HIS A O 1
ATOM 1185 N N . ARG A 1 137 ? -13.379 -11.073 11.207 1.00 95.25 137 ARG A N 1
ATOM 1186 C CA . ARG A 1 137 ? -14.712 -11.705 11.172 1.00 95.25 137 ARG A CA 1
ATOM 1187 C C . ARG A 1 137 ? -14.978 -12.570 12.404 1.00 95.25 137 ARG A C 1
ATOM 1189 O O . ARG A 1 137 ? -16.099 -12.587 12.895 1.00 95.25 137 ARG A O 1
ATOM 1196 N N . GLN A 1 138 ? -13.941 -13.217 12.937 1.00 96.56 138 GLN A N 1
ATOM 1197 C CA . GLN A 1 138 ? -13.993 -13.996 14.181 1.00 96.56 138 GLN A CA 1
ATOM 1198 C C . GLN A 1 138 ? -13.937 -13.131 15.456 1.00 96.56 138 GLN A C 1
ATOM 1200 O O . GLN A 1 138 ? -13.781 -13.671 16.548 1.00 96.56 138 GLN A O 1
ATOM 1205 N N . LYS A 1 139 ? -14.016 -11.795 15.337 1.00 94.62 139 LYS A N 1
ATOM 1206 C CA . LYS A 1 139 ? -13.932 -10.830 16.451 1.00 94.62 139 LYS A CA 1
ATOM 1207 C C . LYS A 1 139 ? -12.617 -10.887 17.247 1.00 94.62 139 LYS A C 1
ATOM 1209 O O . LYS A 1 139 ? -12.520 -10.342 18.341 1.00 94.62 139 LYS A O 1
ATOM 1214 N N . ARG A 1 140 ? -11.559 -11.472 16.675 1.00 95.31 140 ARG A N 1
ATOM 1215 C CA . ARG A 1 140 ? -10.198 -11.507 17.241 1.00 95.31 140 ARG A CA 1
ATOM 1216 C C . ARG A 1 140 ? -9.419 -10.268 16.796 1.00 95.31 140 ARG A C 1
ATOM 1218 O O . ARG A 1 140 ? -8.462 -10.356 16.024 1.00 95.31 140 ARG A O 1
ATOM 1225 N N . LEU A 1 141 ? -9.869 -9.098 17.248 1.00 94.75 141 LEU A N 1
ATOM 1226 C CA . LEU A 1 141 ? -9.455 -7.802 16.696 1.00 94.75 141 LEU A CA 1
ATOM 1227 C C . LEU A 1 141 ? -7.964 -7.487 16.892 1.00 94.75 141 LEU A C 1
ATOM 1229 O O . LEU A 1 141 ? -7.338 -6.971 15.973 1.00 94.75 141 LEU A O 1
ATOM 1233 N N . TYR A 1 142 ? -7.358 -7.876 18.016 1.00 95.56 142 TYR A N 1
ATOM 1234 C CA . TYR A 1 142 ? -5.913 -7.713 18.228 1.00 95.56 142 TYR A CA 1
ATOM 1235 C C . TYR A 1 142 ? -5.066 -8.486 17.214 1.00 95.56 142 TYR A C 1
ATOM 1237 O O . TYR A 1 142 ? -4.148 -7.928 16.618 1.00 95.56 142 TYR A O 1
ATOM 1245 N N . ILE A 1 143 ? -5.392 -9.762 16.984 1.00 96.81 143 ILE A N 1
ATOM 1246 C CA . ILE A 1 143 ? -4.686 -10.599 16.003 1.00 96.81 143 ILE A CA 1
ATOM 1247 C C . ILE A 1 143 ? -4.908 -10.039 14.597 1.00 96.81 143 ILE A C 1
ATOM 1249 O O . ILE A 1 143 ? -3.975 -9.970 13.803 1.00 96.81 143 ILE A O 1
ATOM 1253 N N . SER A 1 144 ? -6.132 -9.591 14.304 1.00 97.06 144 SER A N 1
ATOM 1254 C CA . SER A 1 144 ? -6.454 -8.916 13.047 1.00 97.06 144 SER A CA 1
ATOM 1255 C C . SER A 1 144 ? -5.585 -7.677 12.816 1.00 97.06 144 SER A C 1
ATOM 1257 O O . SER A 1 144 ? -4.989 -7.552 11.745 1.00 97.06 144 SER A O 1
ATOM 1259 N N . ALA A 1 145 ? -5.478 -6.794 13.815 1.00 96.81 145 ALA A N 1
ATOM 1260 C CA . ALA A 1 145 ? -4.667 -5.583 13.745 1.00 96.81 145 ALA A CA 1
ATOM 1261 C C . ALA A 1 145 ? -3.174 -5.913 13.590 1.00 96.81 145 ALA A C 1
ATOM 1263 O O . ALA A 1 145 ? -2.521 -5.365 12.708 1.00 96.81 145 ALA A O 1
ATOM 1264 N N . LEU A 1 146 ? -2.651 -6.876 14.356 1.00 97.44 146 LEU A N 1
ATOM 1265 C CA . LEU A 1 146 ? -1.262 -7.329 14.236 1.00 97.44 146 LEU A CA 1
ATOM 1266 C C . LEU A 1 146 ? -0.955 -7.875 12.835 1.00 97.44 146 LEU A C 1
ATOM 1268 O O . LEU A 1 146 ? 0.050 -7.508 12.230 1.00 97.44 146 LEU A O 1
ATOM 1272 N N . LEU A 1 147 ? -1.822 -8.735 12.298 1.00 98.25 147 LEU A N 1
ATOM 1273 C CA . LEU A 1 147 ? -1.651 -9.287 10.955 1.00 98.25 147 LEU A CA 1
ATOM 1274 C C . LEU A 1 147 ? -1.738 -8.198 9.882 1.00 98.25 147 LEU A C 1
ATOM 1276 O O . LEU A 1 147 ? -0.974 -8.244 8.925 1.00 98.25 147 LEU A O 1
ATOM 1280 N N . HIS A 1 148 ? -2.603 -7.196 10.051 1.00 97.81 148 HIS A N 1
ATOM 1281 C CA . HIS A 1 148 ? -2.668 -6.047 9.148 1.00 97.81 148 HIS A CA 1
ATOM 1282 C C . HIS A 1 148 ? -1.396 -5.188 9.225 1.00 97.81 148 HIS A C 1
ATOM 1284 O O . HIS A 1 148 ? -0.840 -4.807 8.200 1.00 97.81 148 HIS A O 1
ATOM 1290 N N . SER A 1 149 ? -0.848 -4.969 10.421 1.00 98.00 149 SER A N 1
ATOM 1291 C CA . SER A 1 149 ? 0.476 -4.366 10.590 1.00 98.00 149 SER A CA 1
ATOM 1292 C C . SER A 1 149 ? 1.582 -5.163 9.882 1.00 98.00 149 SER A C 1
ATOM 1294 O O . SER A 1 149 ? 2.496 -4.566 9.313 1.00 98.00 149 SER A O 1
ATOM 1296 N N . MET A 1 150 ? 1.495 -6.498 9.838 1.00 98.38 150 MET A N 1
ATOM 1297 C CA . MET A 1 150 ? 2.414 -7.313 9.029 1.00 98.38 150 MET A CA 1
ATOM 1298 C C . MET A 1 150 ? 2.220 -7.097 7.520 1.00 98.38 150 MET A C 1
ATOM 1300 O O . MET A 1 150 ? 3.203 -7.138 6.784 1.00 98.38 150 MET A O 1
ATOM 1304 N N . VAL A 1 151 ? 0.999 -6.798 7.048 1.00 98.50 151 VAL A N 1
ATOM 1305 C CA . VAL A 1 151 ? 0.764 -6.364 5.654 1.00 98.50 151 VAL A CA 1
ATOM 1306 C C . VAL A 1 151 ? 1.553 -5.091 5.362 1.00 98.50 151 VAL A C 1
ATOM 1308 O O . VAL A 1 151 ? 2.228 -5.029 4.338 1.00 98.50 151 VAL A O 1
ATOM 1311 N N . HIS A 1 152 ? 1.530 -4.102 6.267 1.00 98.25 152 HIS A N 1
ATOM 1312 C CA . HIS A 1 152 ? 2.329 -2.883 6.109 1.00 98.25 152 HIS A CA 1
ATOM 1313 C C . HIS A 1 152 ? 3.822 -3.221 6.024 1.00 98.25 152 HIS A C 1
ATOM 1315 O O . HIS A 1 152 ? 4.501 -2.764 5.107 1.00 98.25 152 HIS A O 1
ATOM 1321 N N . LEU A 1 153 ? 4.335 -4.058 6.929 1.00 98.50 153 LEU A N 1
ATOM 1322 C CA . LEU A 1 153 ? 5.748 -4.439 6.951 1.00 98.50 153 LEU A CA 1
ATOM 1323 C C . LEU A 1 153 ? 6.185 -5.158 5.665 1.00 98.50 153 LEU A C 1
ATOM 1325 O O . LEU A 1 153 ? 7.097 -4.697 4.979 1.00 98.50 153 LEU A O 1
ATOM 1329 N N . PHE A 1 154 ? 5.536 -6.270 5.315 1.00 98.69 154 PHE A N 1
ATOM 1330 C CA . PHE A 1 154 ? 5.920 -7.064 4.146 1.00 98.69 154 PHE A CA 1
ATOM 1331 C C . PHE A 1 154 ? 5.595 -6.362 2.826 1.00 98.69 154 PHE A C 1
ATOM 1333 O O . PHE A 1 154 ? 6.358 -6.493 1.872 1.00 98.69 154 PHE A O 1
ATOM 1340 N N . GLY A 1 155 ? 4.530 -5.557 2.780 1.00 98.25 155 GLY A N 1
ATOM 1341 C CA . GLY A 1 155 ? 4.231 -4.685 1.646 1.00 98.25 155 GLY A CA 1
ATOM 1342 C C . GLY A 1 155 ? 5.347 -3.668 1.399 1.00 98.25 155 GLY A C 1
ATOM 1343 O O . GLY A 1 155 ? 5.787 -3.516 0.262 1.00 98.25 155 GLY A O 1
ATOM 1344 N N . ASN A 1 156 ? 5.879 -3.050 2.459 1.00 98.50 156 ASN A N 1
ATOM 1345 C CA . ASN A 1 156 ? 7.014 -2.131 2.354 1.00 98.50 156 ASN A CA 1
ATOM 1346 C C . ASN A 1 156 ? 8.311 -2.844 1.935 1.00 98.50 156 ASN A C 1
ATOM 1348 O O . ASN A 1 156 ? 9.007 -2.371 1.037 1.00 98.50 156 ASN A O 1
ATOM 1352 N N . ILE A 1 157 ? 8.616 -4.012 2.515 1.00 98.62 157 ILE A N 1
ATOM 1353 C CA . ILE A 1 157 ? 9.772 -4.832 2.098 1.00 98.62 157 ILE A CA 1
ATOM 1354 C C . ILE A 1 157 ? 9.660 -5.200 0.612 1.00 98.62 157 ILE A C 1
ATOM 1356 O O . ILE A 1 157 ? 10.629 -5.072 -0.137 1.00 98.62 157 ILE A O 1
ATOM 1360 N N . SER A 1 158 ? 8.467 -5.600 0.170 1.00 98.50 158 SER A N 1
ATOM 1361 C CA . SER A 1 158 ? 8.170 -5.886 -1.231 1.00 98.50 158 SER A CA 1
ATOM 1362 C C . SER A 1 158 ? 8.475 -4.681 -2.128 1.00 98.50 158 SER A C 1
ATOM 1364 O O . SER A 1 158 ? 9.249 -4.804 -3.081 1.00 98.50 158 SER A O 1
ATOM 1366 N N . THR A 1 159 ? 7.948 -3.493 -1.802 1.00 98.12 159 THR A N 1
ATOM 1367 C CA . THR A 1 159 ? 8.210 -2.273 -2.586 1.00 98.12 159 THR A CA 1
ATOM 1368 C C . THR A 1 159 ? 9.684 -1.879 -2.590 1.00 98.12 159 THR A C 1
ATOM 1370 O O . THR A 1 159 ? 10.198 -1.483 -3.630 1.00 98.12 159 THR A O 1
ATOM 1373 N N . ILE A 1 160 ? 10.403 -2.051 -1.476 1.00 98.31 160 ILE A N 1
ATOM 1374 C CA . ILE A 1 160 ? 11.849 -1.798 -1.412 1.00 98.31 160 ILE A CA 1
ATOM 1375 C C . ILE A 1 160 ? 12.596 -2.727 -2.375 1.00 98.31 160 ILE A C 1
ATOM 1377 O O . ILE A 1 160 ? 13.438 -2.257 -3.140 1.00 98.31 160 ILE A O 1
ATOM 1381 N N . TYR A 1 161 ? 12.263 -4.023 -2.413 1.00 98.44 161 TYR A N 1
ATOM 1382 C CA . TYR A 1 161 ? 12.881 -4.941 -3.373 1.00 98.44 161 TYR A CA 1
ATOM 1383 C C . TYR A 1 161 ? 12.601 -4.545 -4.820 1.00 98.44 161 TYR A C 1
ATOM 1385 O O . TYR A 1 161 ? 13.542 -4.513 -5.617 1.00 98.44 161 TYR A O 1
ATOM 1393 N N . LEU A 1 162 ? 11.362 -4.170 -5.146 1.00 98.00 162 LEU A N 1
ATOM 1394 C CA . LEU A 1 162 ? 11.025 -3.647 -6.471 1.00 98.00 162 LEU A CA 1
ATOM 1395 C C . LEU A 1 162 ? 11.873 -2.411 -6.812 1.00 98.00 162 LEU A C 1
ATOM 1397 O O . LEU A 1 162 ? 12.487 -2.345 -7.874 1.00 98.00 162 LEU A O 1
ATOM 1401 N N . TYR A 1 163 ? 11.975 -1.456 -5.888 1.00 97.56 163 TYR A N 1
ATOM 1402 C CA . TYR A 1 163 ? 12.683 -0.192 -6.105 1.00 97.56 163 TYR A CA 1
ATOM 1403 C C . TYR A 1 163 ? 14.207 -0.321 -6.029 1.00 97.56 163 TYR A C 1
ATOM 1405 O O . TYR A 1 163 ? 14.906 0.589 -6.463 1.00 97.56 163 TYR A O 1
ATOM 1413 N N . SER A 1 164 ? 14.740 -1.437 -5.538 1.00 97.56 164 SER A N 1
ATOM 1414 C CA . SER A 1 164 ? 16.186 -1.688 -5.495 1.00 97.56 164 SER A CA 1
ATOM 1415 C C . SER A 1 164 ? 16.775 -2.209 -6.809 1.00 97.56 164 SER A C 1
ATOM 1417 O O . SER A 1 164 ? 17.977 -2.089 -7.010 1.00 97.56 164 SER A O 1
ATOM 1419 N N . GLY A 1 165 ? 15.957 -2.801 -7.687 1.00 95.25 165 GLY A N 1
ATOM 1420 C CA . GLY A 1 165 ? 16.413 -3.357 -8.969 1.00 95.25 165 GLY A CA 1
ATOM 1421 C C . GLY A 1 165 ? 16.127 -2.436 -10.148 1.00 95.25 165 GLY A C 1
ATOM 1422 O O . GLY A 1 165 ? 15.365 -1.481 -10.019 1.00 95.25 165 GLY A O 1
ATOM 1423 N N . GLU A 1 166 ? 16.683 -2.722 -11.317 1.00 95.88 166 GLU A N 1
ATOM 1424 C CA . GLU A 1 166 ? 16.263 -2.041 -12.546 1.00 95.88 166 GLU A CA 1
ATOM 1425 C C . GLU A 1 166 ? 14.794 -2.359 -12.864 1.00 95.88 166 GLU A C 1
ATOM 1427 O O . GLU A 1 166 ? 14.354 -3.513 -12.794 1.00 95.88 166 GLU A O 1
ATOM 1432 N N . ILE A 1 167 ? 14.020 -1.312 -13.163 1.00 96.06 167 ILE A N 1
ATOM 1433 C CA . ILE A 1 167 ? 12.607 -1.404 -13.531 1.00 96.06 167 ILE A CA 1
ATOM 1434 C C . ILE A 1 167 ? 12.490 -0.854 -14.943 1.00 96.06 167 ILE A C 1
ATOM 1436 O O . ILE A 1 167 ? 12.822 0.309 -15.163 1.00 96.06 167 ILE A O 1
ATOM 1440 N N . HIS A 1 168 ? 11.992 -1.668 -15.869 1.00 93.12 168 HIS A N 1
ATOM 1441 C CA . HIS A 1 168 ? 11.739 -1.234 -17.239 1.00 93.12 168 HIS A CA 1
ATOM 1442 C C . HIS A 1 168 ? 10.780 -0.049 -17.277 1.00 93.12 168 HIS A C 1
ATOM 1444 O O . HIS A 1 168 ? 9.871 0.067 -16.438 1.00 93.12 168 HIS A O 1
ATOM 1450 N N . ASP A 1 169 ? 10.953 0.805 -18.278 1.00 92.81 169 ASP A N 1
ATOM 1451 C CA . ASP A 1 169 ? 9.970 1.827 -18.590 1.00 92.81 169 ASP A CA 1
ATOM 1452 C C . ASP A 1 169 ? 8.613 1.199 -18.910 1.00 92.81 169 ASP A C 1
ATOM 1454 O O . ASP A 1 169 ? 8.497 0.025 -19.263 1.00 92.81 169 ASP A O 1
ATOM 1458 N N . ALA A 1 170 ? 7.542 1.971 -18.720 1.00 90.75 170 ALA A N 1
ATOM 1459 C CA . ALA A 1 170 ? 6.184 1.447 -18.868 1.00 90.75 170 ALA A CA 1
ATOM 1460 C C . ALA A 1 170 ? 5.911 0.917 -20.290 1.00 90.75 170 ALA A C 1
ATOM 1462 O O . ALA A 1 170 ? 5.165 -0.051 -20.451 1.00 90.75 170 ALA A O 1
ATOM 1463 N N . TRP A 1 171 ? 6.543 1.529 -21.294 1.00 90.81 171 TRP A N 1
ATOM 1464 C CA . TRP A 1 171 ? 6.457 1.131 -22.699 1.00 90.81 171 TRP A CA 1
ATOM 1465 C C . TRP A 1 171 ? 7.255 -0.138 -22.999 1.00 90.81 171 TRP A C 1
ATOM 1467 O O . TRP A 1 171 ? 6.788 -0.976 -23.762 1.00 90.81 171 TRP A O 1
ATOM 1477 N N . ASP A 1 172 ? 8.387 -0.338 -22.325 1.00 92.31 172 ASP A N 1
ATOM 1478 C CA . ASP A 1 172 ? 9.253 -1.515 -22.484 1.00 92.31 172 ASP A CA 1
ATOM 1479 C C . ASP A 1 172 ? 8.820 -2.697 -21.608 1.00 92.31 172 ASP A C 1
ATOM 1481 O O . ASP A 1 172 ? 9.448 -3.756 -21.601 1.00 92.31 172 ASP A O 1
ATOM 1485 N N . ASN A 1 173 ? 7.735 -2.541 -20.846 1.00 92.81 173 ASN A N 1
ATOM 1486 C CA . ASN A 1 173 ? 7.210 -3.612 -20.019 1.00 92.81 173 ASN A CA 1
ATOM 1487 C C . ASN A 1 173 ? 6.744 -4.792 -20.900 1.00 92.81 173 ASN A C 1
ATOM 1489 O O . ASN A 1 173 ? 5.993 -4.570 -21.855 1.00 92.81 173 ASN A O 1
ATOM 1493 N N . PRO A 1 174 ? 7.092 -6.050 -20.560 1.00 92.56 174 PRO A N 1
ATOM 1494 C CA . PRO A 1 174 ? 6.710 -7.219 -21.352 1.00 92.56 174 PRO A CA 1
ATOM 1495 C C . PRO A 1 174 ? 5.203 -7.350 -21.607 1.00 92.56 174 PRO A C 1
ATOM 1497 O O . PRO A 1 174 ? 4.800 -7.850 -22.655 1.00 92.56 174 PRO A O 1
ATOM 1500 N N . ILE A 1 175 ? 4.358 -6.901 -20.669 1.00 92.31 175 ILE A N 1
ATOM 1501 C CA . ILE A 1 175 ? 2.900 -6.896 -20.850 1.00 92.31 175 ILE A CA 1
ATOM 1502 C C . ILE A 1 175 ? 2.505 -5.895 -21.936 1.00 9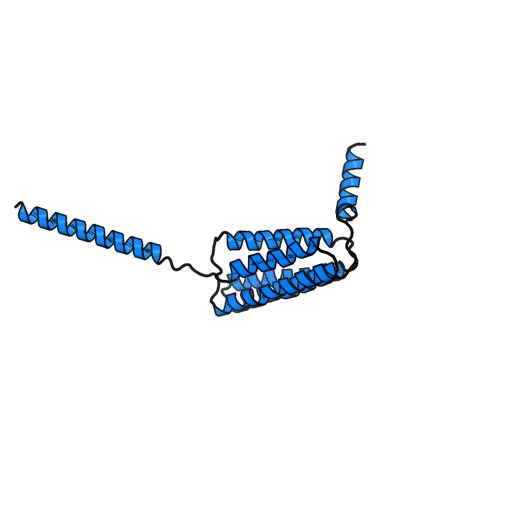2.31 175 ILE A C 1
ATOM 1504 O O . ILE A 1 175 ? 1.745 -6.247 -22.836 1.00 92.31 175 ILE A O 1
ATOM 1508 N N . THR A 1 176 ? 3.029 -4.670 -21.862 1.00 92.56 176 THR A N 1
ATOM 1509 C CA . THR A 1 176 ? 2.766 -3.606 -22.838 1.00 92.56 176 THR A CA 1
ATOM 1510 C C . THR A 1 176 ? 3.217 -4.026 -24.231 1.00 92.56 176 THR A C 1
ATOM 1512 O O . THR A 1 176 ? 2.438 -3.953 -25.177 1.00 92.56 176 THR A O 1
ATOM 1515 N N . GLN A 1 177 ? 4.438 -4.552 -24.342 1.00 93.75 177 GLN A N 1
ATOM 1516 C CA . GLN A 1 177 ? 5.003 -5.047 -25.598 1.00 93.75 177 GLN A CA 1
ATOM 1517 C C . GLN A 1 177 ? 4.143 -6.160 -26.207 1.00 93.75 177 GLN A C 1
ATOM 1519 O O . GLN A 1 177 ? 3.804 -6.122 -27.388 1.00 93.75 177 GLN A O 1
ATOM 1524 N N . ARG A 1 178 ? 3.707 -7.128 -25.390 1.00 93.06 178 ARG A N 1
ATOM 1525 C CA . ARG A 1 178 ? 2.830 -8.210 -25.853 1.00 93.06 178 ARG A CA 1
ATOM 1526 C C . ARG A 1 178 ? 1.455 -7.705 -26.287 1.00 93.06 178 ARG A C 1
ATOM 1528 O O . ARG A 1 178 ? 0.908 -8.224 -27.254 1.00 93.06 178 ARG A O 1
ATOM 1535 N N . PHE A 1 179 ? 0.893 -6.728 -25.580 1.00 93.00 179 PHE A N 1
ATOM 1536 C CA . PHE A 1 179 ? -0.376 -6.112 -25.956 1.00 93.00 179 PHE A CA 1
ATOM 1537 C C . PHE A 1 179 ? -0.272 -5.410 -27.315 1.00 93.00 179 PHE A C 1
ATOM 1539 O O . PHE A 1 179 ? -1.094 -5.676 -28.187 1.00 93.00 179 PHE A O 1
ATOM 1546 N N . PHE A 1 180 ? 0.769 -4.597 -27.528 1.00 92.88 180 PHE A N 1
ATOM 1547 C CA . PHE A 1 180 ? 1.000 -3.932 -28.813 1.00 92.88 180 PHE A CA 1
ATOM 1548 C C . PHE A 1 180 ? 1.171 -4.923 -29.961 1.00 92.88 180 PHE A C 1
ATOM 1550 O O . PHE A 1 180 ? 0.514 -4.765 -30.984 1.00 92.88 180 PHE A O 1
ATOM 1557 N N . LEU A 1 181 ? 1.955 -5.984 -29.756 1.00 93.44 181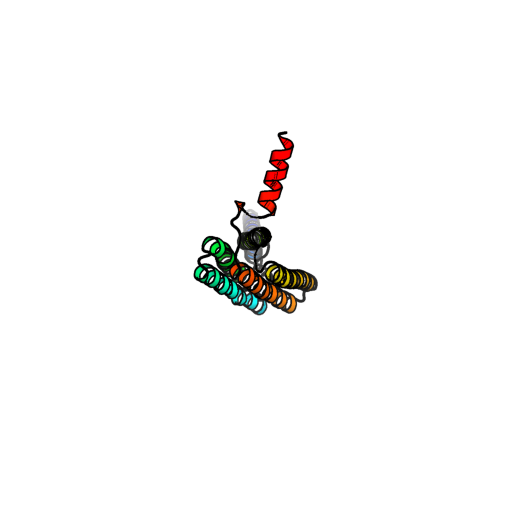 LEU A N 1
ATOM 1558 C CA . LEU A 1 181 ? 2.129 -7.040 -30.752 1.00 93.44 181 LEU A CA 1
ATOM 1559 C C . LEU A 1 181 ? 0.792 -7.701 -31.129 1.00 93.44 181 LEU A C 1
ATOM 1561 O O . LEU A 1 181 ? 0.546 -7.991 -32.295 1.00 93.44 181 LEU A O 1
ATOM 1565 N N . ILE A 1 182 ? -0.091 -7.958 -30.157 1.00 93.94 182 ILE A N 1
ATOM 1566 C CA . ILE A 1 182 ? -1.425 -8.514 -30.435 1.00 93.94 182 ILE A CA 1
ATOM 1567 C C . ILE A 1 182 ? -2.259 -7.525 -31.252 1.00 93.94 182 ILE A C 1
ATOM 1569 O O . ILE A 1 182 ? -2.915 -7.937 -32.201 1.00 93.94 182 ILE A O 1
ATOM 1573 N N . CYS A 1 183 ? -2.243 -6.240 -30.896 1.00 93.62 183 CYS A N 1
ATOM 1574 C CA . CYS A 1 183 ? -2.986 -5.215 -31.624 1.00 93.62 183 CYS A CA 1
ATOM 1575 C C . CYS A 1 183 ? -2.492 -5.045 -33.064 1.00 93.62 183 CYS A C 1
ATOM 1577 O O . CYS A 1 183 ? -3.320 -4.898 -33.954 1.00 93.62 183 CYS A O 1
ATOM 1579 N N . GLU A 1 184 ? -1.180 -5.089 -33.291 1.00 93.88 184 GLU A N 1
ATOM 1580 C CA . GLU A 1 184 ? -0.585 -5.015 -34.629 1.00 93.88 184 GLU A CA 1
ATOM 1581 C C . GLU A 1 184 ? -1.047 -6.193 -35.500 1.00 93.88 184 GLU A C 1
ATOM 1583 O O . GLU A 1 184 ? -1.599 -5.981 -36.573 1.00 93.88 184 GLU A O 1
ATOM 1588 N N . ASN A 1 185 ? -0.994 -7.420 -34.967 1.00 93.00 185 ASN A N 1
ATOM 1589 C CA . ASN A 1 185 ? -1.461 -8.626 -35.666 1.00 93.00 185 ASN A CA 1
ATOM 1590 C C . ASN A 1 185 ? -2.983 -8.685 -35.922 1.00 93.00 185 ASN A C 1
ATOM 1592 O O . ASN A 1 185 ? -3.439 -9.606 -36.591 1.00 93.00 185 ASN A O 1
ATOM 1596 N N . LEU A 1 186 ? -3.790 -7.791 -35.338 1.00 92.38 186 LEU A N 1
ATOM 1597 C CA . LEU A 1 186 ? -5.236 -7.714 -35.603 1.00 92.38 186 LEU A CA 1
ATOM 1598 C C . LEU A 1 186 ? -5.579 -6.772 -36.764 1.00 92.38 186 LEU A C 1
ATOM 1600 O O . LEU A 1 186 ? -6.732 -6.750 -37.198 1.00 92.38 186 LEU A O 1
ATOM 1604 N N . VAL A 1 187 ? -4.625 -5.946 -37.197 1.00 88.50 187 VAL A N 1
ATOM 1605 C CA . VAL A 1 187 ? -4.808 -4.983 -38.292 1.00 88.50 187 VAL A CA 1
ATOM 1606 C C . VAL A 1 187 ? -4.414 -5.589 -39.646 1.00 88.50 187 VAL A C 1
ATOM 1608 O O . VAL A 1 187 ? -4.925 -5.127 -40.668 1.00 88.50 187 VAL A O 1
ATOM 1611 N N . ASP A 1 188 ? -3.579 -6.631 -39.637 1.00 72.56 188 ASP A N 1
ATOM 1612 C CA . ASP A 1 188 ? -3.171 -7.425 -40.807 1.00 72.56 188 ASP A CA 1
ATOM 1613 C C . ASP A 1 188 ? -4.150 -8.574 -41.121 1.00 72.56 188 ASP A C 1
ATOM 1615 O O . ASP A 1 188 ? -4.396 -8.827 -42.326 1.00 72.56 188 ASP A O 1
#

Radius of gyration: 26.19 Å; chains: 1; bounding box: 81×41×72 Å